Protein 4WY4 (pdb70)

Radius of gyration: 30.07 Å; Cα contacts (8 Å, |Δi|>4): 297; chains: 4; bounding box: 45×23×110 Å

Solvent-accessible surface area: 14934 Å² total; per-residue (Å²): 153,128,19,49,66,10,47,63,82,3,88,31,2,57,77,25,2,54,76,1,22,103,71,0,91,42,0,8,115,76,0,60,117,1,51,70,70,0,94,87,0,44,51,20,0,78,113,0,54,81,13,0,61,132,8,9,138,94,20,117,178,120,77,146,131,75,6,123,58,0,19,63,40,4,98,87,1,17,121,30,3,50,61,0,22,112,45,0,84,68,6,49,117,44,0,48,24,0,22,96,38,0,75,40,0,0,82,9,0,54,64,0,9,109,21,0,8,124,3,29,151,108,102,125,198,71,101,130,90,142,119,36,50,76,147,108,5,80,51,16,8,33,3,0,40,114,0,15,63,47,1,92,85,2,28,159,31,0,62,54,3,35,96,26,0,41,154,0,59,28,33,0,65,151,3,18,143,48,3,65,66,0,44,110,12,11,129,67,0,55,136,33,4,84,60,13,141,78,115,244,188,61,73,58,73,92,137,97,21,88,42,0,37,75,63,0,65,130,0,4,36,93,3,91,97,28,1,65,39,2,39,85,26,2,84,87,0,36,90,7,7,93,108,0,35,83,61,1,62,124,4,37,81,42,0,130,50,12,18,175,104,0,152,139,29

GO terms:
  GO:0001772 immunological synapse (C, IDA)
  GO:0006906 vesicle fusion (P, IDA)
  GO:0140522 fusogenic activity (F, IDA)
  GO:0031201 SNARE complex (C, IDA)
  GO:0046718 symbiont entry into host cell (P, IMP)
  GO:0031902 late endosome membrane (C, IDA)
  GO:0005484 SNAP receptor activity (F, IDA)
  GO:0005765 lysosomal membrane (C, IDA)
  GO:0031901 early endosome membrane (C, EXP)
  GO:0043316 cytotoxic T cell degranulation (P, IMP)
  GO:0097352 autophagosome maturation (P, IMP)
  GO:0005515 protein binding (F, IPI)
  GO:0031201 SNARE complex (C, IPI)
  GO:0005769 early endosome (C, TAS)
  GO:0016020 membrane (C, TAS)
  GO:0035577 azurophil granule membrane (C, TAS)
  GO:0035579 specific granule membrane (C, TAS)
  GO:0055038 recycling endosome membrane (C, TAS)
  GO:0070821 tertiary granule membrane (C, TAS)
  GO:0005886 plasma membrane (C, TAS)

CATH classification: 1.20.5.110

Foldseek 3Di:
DVVVVVVVVVVVVVVVVVVVVVVVVVVVVVVVVVVVVVVVVVVVVVVVVVVVVVVVVVVVVVVD/DDCVVVVVVVVVVVVVVVVVVVVVVVCVVVVVVVVVVVVVVVVVVVVVVVVVVVVVVD/DVVVVVVVVVVVVVVVVVVVVVVVVVVVVVVVVVVVVVVVVVVVVVVVVVVVVVVVVVVVVVVVVVVVVVVVVVVPPD/DVVVVVVVVVVVVVCVVVVVVVVVVVVVVVVVVVVVVVVVVVVVVVVVVVVVVVVVVVVVVVVVD

Organism: Homo sapiens (NCBI:txid9606)

Sequence (265 aa):
DRVRNLQSEVEGVKNIMTQNVERILARRGENLEHHLRRNKTEDLEATSEHFKKTTSSQKVARKFWWKNVESWETLEADLIELSQLVTDFSSLLVNNSSQQEEEKKIIDSSIADDHVNNSAAVNVEEEEGTKNLGKAAKYADRQQYLRQEEVLRRAEATAASTSRSLALMMYEESEKVGVASSSSEEELARQRGVLERRRTEKMVVDKMDQDLKISQKHINSIKSSVFHLRAYHQKIDSNLDELSMGLGRLKDIALGMQTEIEEEEQDDDDILLDRLTTTKVDKLDDVNIKKSSTERRKVRQL

B-factor: mean 28.89, std 12.41, range [11.88, 81.53]

Secondary structure (DSSP, 8-state):
-HHHHHHHHHHHHHHHHHHHHHHHHHHHHHHHHHHHHHHHHHHHHHHHHHHHHHHHHHHHHHT-/--THHHHHHHHHHHHHHHHHHHHHHHTHHHHHHHHHHHHHHHHHHHHHHHHHHHHHH-/-HHHHHHHHHHHHHHHHHHHHHHHHHHHHHHHHHHHHHHHHHHHHHHHHHHHHHHHHHHHHHHHHHHHHHHHHHH---/-HHHHHHHHHHHHHHHHHHHHHHHHHHHHHHHHHHHHHHHHHHHHHHHHHHHHHHHHHHHHHTT-

Structure (mmCIF, N/CA/C/O backbone):
data_4WY4
#
_entry.id   4WY4
#
_cell.length_a   82.850
_cell.length_b   35.030
_cell.length_c   104.200
_cell.angle_alpha   90.000
_cell.angle_beta   94.090
_cell.angle_gamma   90.000
#
_symmetry.space_group_name_H-M   'C 1 2 1'
#
loop_
_entity.id
_entity.type
_entity.pdbx_description
1 polymer 'Vesicle-associated membrane protein 8'
2 polymer Syntaxin-17
3 polymer 'Synaptosomal-associated protein 29'
4 polymer 'Synaptosomal-associated protein 29'
5 water water
#
loop_
_atom_site.group_PDB
_atom_site.id
_atom_site.type_symbol
_atom_site.label_atom_id
_atom_site.label_alt_id
_atom_site.label_comp_id
_atom_site.label_asym_id
_atom_site.label_entity_id
_atom_site.label_seq_id
_atom_site.pdbx_PDB_ins_code
_atom_site.Cartn_x
_atom_site.Cartn_y
_atom_site.Cartn_z
_atom_site.occupancy
_atom_site.B_iso_or_equiv
_atom_site.auth_seq_id
_atom_site.auth_comp_id
_atom_site.auth_asym_id
_atom_site.auth_atom_id
_atom_site.pdbx_PDB_model_num
ATOM 1 N N . ASP A 1 1 ? -11.734 -13.315 59.860 1.00 71.70 11 ASP A N 1
ATOM 2 C CA . ASP A 1 1 ? -11.000 -12.111 59.474 1.00 59.00 11 ASP A CA 1
ATOM 3 C C . ASP A 1 1 ? -11.881 -11.215 58.619 1.00 65.41 11 ASP A C 1
ATOM 4 O O . ASP A 1 1 ? -12.078 -11.484 57.433 1.00 77.78 11 ASP A O 1
ATOM 9 N N . ARG A 1 2 ? -12.405 -10.149 59.215 1.00 67.05 12 ARG A N 1
ATOM 10 C CA . ARG A 1 2 ? -13.429 -9.345 58.560 1.00 65.40 12 ARG A CA 1
ATOM 11 C C . ARG A 1 2 ? -12.839 -8.405 57.504 1.00 61.65 12 ARG A C 1
ATOM 12 O O . ARG A 1 2 ? -13.438 -8.194 56.444 1.00 60.14 12 ARG A O 1
ATOM 20 N N . VAL A 1 3 ? -11.658 -7.862 57.781 1.00 58.51 13 VAL A N 1
ATOM 21 C CA . VAL A 1 3 ? -10.999 -6.993 56.806 1.00 56.40 13 VAL A CA 1
ATOM 22 C C . VAL A 1 3 ? -10.670 -7.797 55.552 1.00 55.98 13 VAL A C 1
ATOM 23 O O . VAL A 1 3 ? -10.937 -7.348 54.440 1.00 54.44 13 VAL A O 1
ATOM 27 N N . ARG A 1 4 ? -10.127 -8.997 55.731 1.00 56.41 14 ARG A N 1
ATOM 28 C CA . ARG A 1 4 ? -9.754 -9.857 54.607 1.00 57.79 14 ARG A CA 1
ATOM 29 C C . ARG A 1 4 ? -10.977 -10.261 53.784 1.00 57.96 14 ARG A C 1
ATOM 30 O O . ARG A 1 4 ? -10.896 -10.370 52.562 1.00 56.87 14 ARG A O 1
ATOM 32 N N . ASN A 1 5 ? -12.110 -10.461 54.455 1.00 55.56 15 ASN A N 1
ATOM 33 C CA . ASN A 1 5 ? -13.350 -10.844 53.791 1.00 54.79 15 ASN A CA 1
ATOM 34 C C . ASN A 1 5 ? -13.940 -9.716 52.921 1.00 50.36 15 ASN A C 1
ATOM 35 O O . ASN A 1 5 ? -14.315 -9.945 51.757 1.00 48.45 15 ASN A O 1
ATOM 40 N N . LEU A 1 6 ? -14.041 -8.503 53.468 1.00 47.14 16 LEU A N 1
ATOM 41 C CA . LEU A 1 6 ? -14.473 -7.364 52.656 1.00 45.15 16 LEU A CA 1
ATOM 42 C C . LEU A 1 6 ? -13.475 -7.121 51.536 1.00 40.95 16 LEU A C 1
ATOM 43 O O . LEU A 1 6 ? -13.871 -6.755 50.421 1.00 37.16 16 LEU A O 1
ATOM 48 N N . GLN A 1 7 ? -12.188 -7.336 51.802 1.00 40.79 17 GLN A N 1
ATOM 49 C CA . GLN A 1 7 ? -11.180 -7.131 50.759 1.00 40.26 17 GLN A CA 1
ATOM 50 C C . GLN A 1 7 ? -11.426 -8.117 49.633 1.00 39.54 17 GLN A C 1
ATOM 51 O O . GLN A 1 7 ? -11.250 -7.772 48.464 1.00 38.12 17 GLN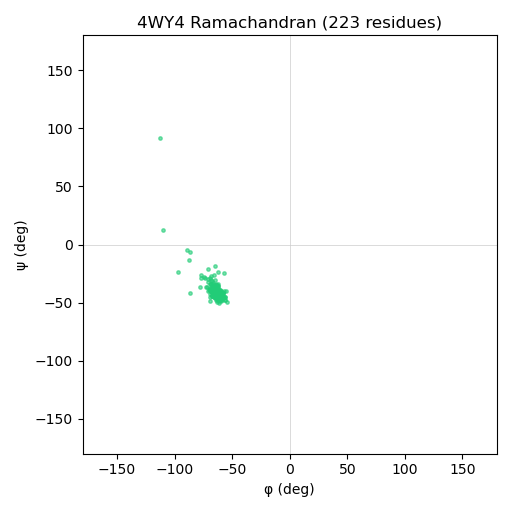 A O 1
ATOM 57 N N . SER A 1 8 ? -11.880 -9.323 49.968 1.00 40.56 18 SER A N 1
ATOM 58 C CA . SER A 1 8 ? -12.149 -10.327 48.940 1.00 40.96 18 SER A CA 1
ATOM 59 C C . SER A 1 8 ? -13.350 -9.906 48.117 1.00 38.91 18 SER A C 1
ATOM 60 O O . SER A 1 8 ? -13.409 -10.163 46.904 1.00 37.65 18 SER A O 1
ATOM 63 N N . GLU A 1 9 ? -14.314 -9.246 48.747 1.00 38.46 19 GLU A N 1
ATOM 64 C CA . GLU A 1 9 ? -15.468 -8.767 47.988 1.00 39.34 19 GLU A CA 1
ATOM 65 C C . GLU A 1 9 ? -15.034 -7.656 47.029 1.00 34.75 19 GLU A C 1
ATOM 66 O O . GLU A 1 9 ? -15.430 -7.642 45.855 1.00 35.13 19 GLU A O 1
ATOM 72 N N . VAL A 1 10 ? -14.203 -6.723 47.497 1.00 32.41 20 VAL A N 1
ATOM 73 C CA . VAL A 1 10 ? -13.721 -5.659 46.618 1.00 29.31 20 VAL A CA 1
ATOM 74 C C . VAL A 1 10 ? -12.956 -6.283 45.461 1.00 27.86 20 VAL A C 1
ATOM 75 O O . VAL A 1 10 ? -13.109 -5.860 44.313 1.00 27.09 20 VAL A O 1
ATOM 79 N N . GLU A 1 11 ? -12.165 -7.314 45.740 1.00 28.42 21 GLU A N 1
ATOM 80 C CA . GLU A 1 11 ? -11.317 -7.904 44.710 1.00 30.17 21 GLU A CA 1
ATOM 81 C C . GLU A 1 11 ? -12.203 -8.568 43.624 1.00 29.60 21 GLU A C 1
ATOM 82 O O . GLU A 1 11 ? -11.906 -8.508 42.422 1.00 28.96 21 GLU A O 1
ATOM 88 N N . GLY A 1 12 ? -13.328 -9.142 44.039 1.00 29.44 22 GLY A N 1
ATOM 89 C CA . GLY A 1 12 ? -14.248 -9.754 43.095 1.00 27.78 22 GLY A CA 1
ATOM 90 C C . GLY A 1 12 ? -14.873 -8.728 42.154 1.00 27.35 22 GLY A C 1
ATOM 91 O O . GLY A 1 12 ? -15.017 -8.986 40.949 1.00 29.29 22 GLY A O 1
ATOM 92 N N . VAL A 1 13 ? -15.269 -7.573 42.682 1.00 25.95 23 VAL A N 1
ATOM 93 C CA . VAL A 1 13 ? -15.814 -6.508 41.832 1.00 24.00 23 VAL A CA 1
ATOM 94 C C . VAL A 1 13 ? -14.716 -5.947 40.952 1.00 22.92 23 VAL A C 1
ATOM 95 O O . VAL A 1 13 ? -14.957 -5.689 39.772 1.00 24.66 23 VAL A O 1
ATOM 99 N N . LYS A 1 14 ? -13.509 -5.777 41.486 1.00 24.28 24 LYS A N 1
ATOM 100 C CA . LYS A 1 14 ? -12.388 -5.309 40.684 1.00 24.86 24 LYS A CA 1
ATOM 101 C C . LYS A 1 14 ? -12.107 -6.226 39.519 1.00 23.40 24 LYS A C 1
ATOM 102 O O . LYS A 1 14 ? -11.904 -5.750 38.392 1.00 23.34 24 LYS A O 1
ATOM 108 N N . ASN A 1 15 ? -12.127 -7.536 39.756 1.00 25.06 25 ASN A N 1
ATOM 109 C CA . ASN A 1 15 ? -11.909 -8.491 38.662 1.00 26.42 25 ASN A CA 1
ATOM 110 C C . ASN A 1 15 ? -12.958 -8.383 37.551 1.00 25.56 25 ASN A C 1
ATOM 111 O O . ASN A 1 15 ? -12.609 -8.418 36.357 1.00 25.98 25 ASN A O 1
ATOM 116 N N . ILE A 1 16 ? -14.235 -8.245 37.930 1.00 23.85 26 ILE A N 1
ATOM 117 C CA . ILE A 1 16 ? -15.287 -8.079 36.919 1.00 22.66 26 ILE A CA 1
ATOM 118 C C . ILE A 1 16 ? -15.075 -6.756 36.174 1.00 22.00 26 ILE A C 1
ATOM 119 O O . ILE A 1 16 ? -15.201 -6.705 34.939 1.00 22.14 26 ILE A O 1
ATOM 124 N N . MET A 1 17 ? -14.739 -5.685 36.886 1.00 21.57 27 MET A N 1
ATOM 125 C CA . MET A 1 17 ? -14.541 -4.396 36.220 1.00 20.87 27 MET A CA 1
ATOM 126 C C . MET A 1 17 ? -13.317 -4.373 35.317 1.00 21.21 27 MET A C 1
ATOM 127 O O . MET A 1 17 ? -13.343 -3.729 34.268 1.00 21.38 27 MET A O 1
ATOM 132 N N . THR A 1 18 ? -12.262 -5.086 35.677 1.00 21.78 28 THR A N 1
ATOM 133 C CA . THR A 1 18 ? -11.093 -5.188 34.822 1.00 22.97 28 THR A CA 1
ATOM 134 C C . THR A 1 18 ? -11.489 -5.860 33.494 1.00 22.45 28 THR A C 1
ATOM 135 O O . THR A 1 18 ? -11.092 -5.399 32.418 1.00 22.37 28 THR A O 1
ATOM 139 N N . GLN A 1 19 ? -12.285 -6.931 33.578 1.00 22.09 29 GLN A N 1
ATOM 140 C CA . GLN A 1 19 ? -12.752 -7.598 32.372 1.00 23.42 29 GLN A CA 1
ATOM 141 C C . GLN A 1 19 ? -13.655 -6.650 31.582 1.00 21.79 29 GLN A C 1
ATOM 142 O O . GLN A 1 19 ? -13.576 -6.605 30.336 1.00 21.73 29 GLN A O 1
ATOM 148 N N . ASN A 1 20 ? -14.505 -5.899 32.281 1.00 19.95 30 ASN A N 1
ATOM 149 C CA . ASN A 1 20 ? -15.403 -4.952 31.608 1.00 20.30 30 ASN A CA 1
ATOM 150 C C . ASN A 1 20 ? -14.606 -3.900 30.847 1.00 19.53 30 ASN A C 1
ATOM 151 O O . ASN A 1 20 ? -14.973 -3.536 29.735 1.00 19.56 30 ASN A O 1
ATOM 156 N N . VAL A 1 21 ? -13.510 -3.398 31.399 1.00 19.62 31 VAL A N 1
ATOM 157 C CA . VAL A 1 21 ? -12.676 -2.439 30.681 1.00 18.80 31 VAL A CA 1
ATOM 158 C C . VAL A 1 21 ? -12.027 -3.100 29.451 1.00 19.40 31 VAL A C 1
ATOM 159 O O . VAL A 1 21 ? -12.029 -2.522 28.361 1.00 19.86 31 VAL A O 1
ATOM 163 N N . GLU A 1 22 ? -11.488 -4.313 29.604 1.00 20.02 32 GLU A N 1
ATOM 164 C CA . GLU A 1 22 ? -10.921 -5.029 28.473 1.00 20.99 32 GLU A CA 1
ATOM 165 C C . GLU A 1 22 ? -11.958 -5.178 27.365 1.00 21.47 32 GLU A C 1
ATOM 166 O O . GLU A 1 22 ? -11.682 -4.912 26.176 1.00 22.14 32 GLU A O 1
ATOM 172 N N . ARG A 1 23 ? -13.160 -5.601 27.741 1.00 21.91 33 ARG A N 1
ATOM 173 C CA . ARG A 1 23 ? -14.198 -5.830 26.732 1.00 22.06 33 ARG A CA 1
ATOM 174 C C . ARG A 1 23 ? -14.734 -4.535 26.121 1.00 20.06 33 ARG A C 1
ATOM 175 O O . ARG A 1 23 ? -15.047 -4.501 24.910 1.00 20.17 33 ARG A O 1
ATOM 183 N N . ILE A 1 24 ? -14.781 -3.438 26.871 1.00 17.87 34 ILE A N 1
ATOM 184 C CA . ILE A 1 24 ? -15.234 -2.167 26.285 1.00 18.49 34 ILE A CA 1
ATOM 185 C C . ILE A 1 24 ? -14.159 -1.590 25.371 1.00 18.47 34 ILE A C 1
ATOM 186 O O . ILE A 1 24 ? -14.484 -0.938 24.358 1.00 17.87 34 ILE A O 1
ATOM 191 N N . LEU A 1 25 ? -12.883 -1.872 25.623 1.00 19.16 35 LEU A N 1
ATOM 192 C CA . LEU A 1 25 ? -11.817 -1.451 24.704 1.00 19.65 35 LEU A CA 1
ATOM 193 C C . LEU A 1 25 ? -11.967 -2.172 23.361 1.00 18.49 35 LEU A C 1
ATOM 194 O O . LEU A 1 25 ? -11.870 -1.561 22.288 1.00 18.98 35 LEU A O 1
ATOM 199 N N . ALA A 1 26 ? -12.234 -3.464 23.418 1.00 18.91 36 ALA A N 1
ATOM 200 C CA . ALA A 1 26 ? -12.498 -4.235 22.205 1.00 18.75 36 ALA A CA 1
ATOM 201 C C . ALA A 1 26 ? -13.738 -3.691 21.492 1.00 18.67 36 ALA A C 1
ATOM 202 O O . ALA A 1 26 ? -13.736 -3.546 20.251 1.00 18.74 36 ALA A O 1
ATOM 204 N N . ARG A 1 27 ? -14.790 -3.374 22.244 1.00 18.74 37 ARG A N 1
ATOM 205 C CA A ARG A 1 27 ? -15.991 -2.809 21.639 0.47 18.16 37 ARG A CA 1
ATOM 206 C CA B ARG A 1 27 ? -16.005 -2.811 21.630 0.53 18.36 37 ARG A CA 1
ATOM 207 C C . ARG A 1 27 ? -15.667 -1.537 20.877 1.00 17.71 37 ARG A C 1
ATOM 208 O O . ARG A 1 27 ? -16.159 -1.318 19.768 1.00 17.28 37 ARG A O 1
ATOM 223 N N . GLY A 1 28 ? -14.838 -0.666 21.443 1.00 17.06 38 GLY A N 1
ATOM 224 C CA . GLY A 1 28 ? -14.481 0.564 20.773 1.00 17.30 38 GLY A CA 1
ATOM 225 C C . GLY A 1 28 ? -13.806 0.284 19.447 1.00 16.50 38 GLY A C 1
ATOM 226 O O . GLY A 1 28 ? -14.054 0.985 18.459 1.00 17.67 38 GLY A O 1
ATOM 227 N N . GLU A 1 29 ? -12.923 -0.708 19.392 1.00 18.03 39 GLU A N 1
ATOM 228 C CA . GLU A 1 29 ? -12.268 -1.090 18.134 1.00 20.20 39 GLU A CA 1
ATOM 229 C C . GLU A 1 29 ? -13.282 -1.640 17.129 1.00 17.88 39 GLU A C 1
ATOM 230 O O . GLU A 1 29 ? -13.238 -1.350 15.926 1.00 18.89 39 GLU A O 1
ATOM 236 N N . ASN A 1 30 ? -14.182 -2.493 17.603 1.00 17.79 40 ASN A N 1
ATOM 237 C CA . ASN A 1 30 ? -15.217 -3.036 16.715 1.00 18.10 40 ASN A CA 1
ATOM 238 C C . ASN A 1 30 ? -16.139 -1.941 16.196 1.00 16.16 40 ASN A C 1
ATOM 239 O O . ASN A 1 30 ? -16.564 -1.968 15.027 1.00 18.15 40 ASN A O 1
ATOM 244 N N . LEU A 1 31 ? -16.393 -0.929 17.000 1.00 15.88 41 LEU A N 1
ATOM 245 C CA . LEU A 1 31 ? -17.182 0.221 16.571 1.00 16.11 41 LEU A CA 1
ATOM 246 C C . LEU A 1 31 ? -16.426 1.037 15.541 1.00 15.93 41 LEU A C 1
ATOM 247 O O . LEU A 1 31 ? -17.036 1.542 14.577 1.00 16.35 41 LEU A O 1
ATOM 252 N N . GLU A 1 32 ? -15.121 1.210 15.689 1.00 16.42 42 GLU A N 1
ATOM 253 C CA . GLU A 1 32 ? -14.376 1.984 14.711 1.00 17.85 42 GLU A CA 1
ATOM 254 C C . GLU A 1 32 ? -14.419 1.291 13.364 1.00 15.69 42 GLU A C 1
ATOM 255 O O . GLU A 1 32 ? -14.595 1.936 12.306 1.00 17.46 42 GLU A O 1
ATOM 261 N N . HIS A 1 33 ? -14.275 -0.027 13.372 1.00 15.90 43 HIS A N 1
ATOM 262 C CA A HIS A 1 33 ? -14.261 -0.699 12.099 0.46 17.17 43 HIS A CA 1
ATOM 263 C CA B HIS A 1 33 ? -14.344 -0.849 12.163 0.54 16.84 43 HIS A CA 1
ATOM 264 C C . HIS A 1 33 ? -15.690 -0.677 11.488 1.00 16.41 43 HIS A C 1
ATOM 265 O O . HIS A 1 33 ? -15.806 -0.495 10.259 1.00 16.56 43 HIS A O 1
ATOM 278 N N . LEU A 1 34 ? -16.741 -0.800 12.276 1.00 16.02 44 LEU A N 1
ATOM 279 C CA . LEU A 1 34 ? -18.100 -0.666 11.748 1.00 15.48 44 LEU A CA 1
ATOM 280 C C . LEU A 1 34 ? -18.361 0.733 11.230 1.00 14.25 44 LEU A C 1
ATOM 281 O O . LEU A 1 34 ? -19.015 0.902 10.190 1.00 15.94 44 LEU A O 1
ATOM 286 N N . ARG A 1 35 ? -17.852 1.756 11.884 1.00 14.33 45 ARG A N 1
ATOM 287 C CA A ARG A 1 35 ? -17.995 3.130 11.431 0.36 15.53 45 ARG A CA 1
ATOM 288 C CA B ARG A 1 35 ? -18.026 3.129 11.420 0.64 15.30 45 ARG A CA 1
ATOM 289 C C . ARG A 1 35 ? -17.426 3.276 10.031 1.00 15.48 45 ARG A C 1
ATOM 290 O O . ARG A 1 35 ? -18.060 3.852 9.142 1.00 15.72 45 ARG A O 1
ATOM 305 N N . ASN A 1 36 ? -16.221 2.759 9.814 1.00 14.87 46 ASN A N 1
ATOM 306 C CA . ASN A 1 36 ? -15.625 2.853 8.495 1.00 16.25 46 ASN A CA 1
ATOM 307 C C . ASN A 1 36 ? -16.458 2.101 7.468 1.00 14.35 46 ASN A C 1
ATOM 308 O O . ASN A 1 36 ? -16.654 2.583 6.331 1.00 14.95 46 ASN A O 1
ATOM 313 N N . LYS A 1 37 ? -16.949 0.923 7.821 1.00 14.09 47 LYS A N 1
ATOM 314 C CA . LYS A 1 37 ? -17.802 0.166 6.894 1.00 13.75 47 LYS A CA 1
ATOM 315 C C . LYS A 1 37 ? -19.093 0.913 6.560 1.00 12.72 47 LYS A C 1
ATOM 316 O O . LYS A 1 37 ? -19.546 0.865 5.384 1.00 13.97 47 LYS A O 1
ATOM 322 N N . THR A 1 38 ? -19.685 1.612 7.512 1.00 13.32 48 THR A N 1
ATOM 323 C CA . THR A 1 38 ? -20.920 2.322 7.255 1.00 13.22 48 THR A CA 1
ATOM 324 C C . THR A 1 38 ? -20.647 3.611 6.484 1.00 13.04 48 THR A C 1
ATOM 325 O O . THR A 1 38 ? -21.551 4.077 5.749 1.00 13.54 48 THR A O 1
ATOM 329 N N . GLU A 1 39 ? -19.465 4.205 6.589 1.00 12.63 49 GLU A N 1
ATOM 330 C CA . GLU A 1 39 ? -19.100 5.334 5.735 1.00 12.59 49 GLU A CA 1
ATOM 331 C C . GLU A 1 39 ? -19.084 4.849 4.285 1.00 12.94 49 GLU A C 1
ATOM 332 O O . GLU A 1 39 ? -19.639 5.504 3.367 1.00 14.11 49 GLU A O 1
ATOM 338 N N . ASP A 1 40 ? -18.405 3.735 4.047 1.00 13.02 50 ASP A N 1
ATOM 339 C CA . ASP A 1 40 ? -18.351 3.158 2.704 1.00 13.36 50 ASP A CA 1
ATOM 340 C C . ASP A 1 40 ? -19.771 2.808 2.234 1.00 13.36 50 ASP A C 1
ATOM 341 O O . ASP A 1 40 ? -20.091 3.019 1.044 1.00 13.90 50 ASP A O 1
ATOM 346 N N . LEU A 1 41 ? -20.595 2.257 3.096 1.00 13.31 51 LEU A N 1
ATOM 347 C CA . LEU A 1 41 ? -21.985 1.925 2.763 1.00 12.55 51 LEU A CA 1
ATOM 348 C C . LEU A 1 41 ? -22.737 3.152 2.332 1.00 12.63 51 LEU A C 1
ATOM 349 O O . LEU A 1 41 ? -23.482 3.129 1.327 1.00 13.37 51 LEU A O 1
ATOM 354 N N . GLU A 1 42 ? -22.566 4.275 3.005 1.00 12.79 52 GLU A N 1
ATOM 355 C CA . GLU A 1 42 ? -23.259 5.485 2.645 1.00 12.52 52 GLU A CA 1
ATOM 356 C C . GLU A 1 42 ? -22.805 5.902 1.241 1.00 12.35 52 GLU A C 1
ATOM 357 O O . GLU A 1 42 ? -23.653 6.318 0.400 1.00 13.47 52 GLU A O 1
ATOM 363 N N . ALA A 1 43 ? -21.514 5.875 0.938 1.00 12.28 53 ALA A N 1
ATOM 364 C CA . ALA A 1 43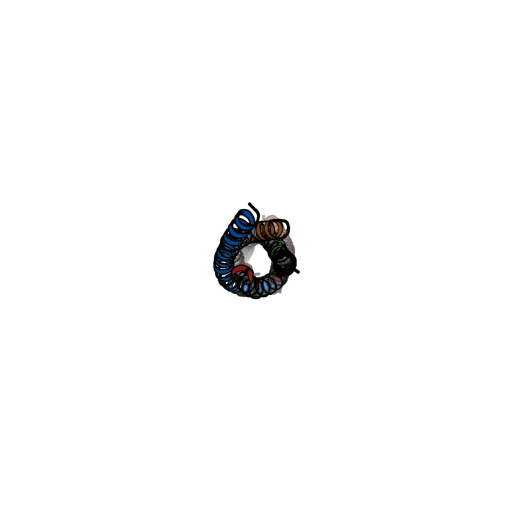 ? -21.076 6.238 -0.417 1.00 12.93 53 ALA A CA 1
ATOM 365 C C . ALA A 1 43 ? -21.720 5.300 -1.451 1.00 11.88 53 ALA A C 1
ATOM 366 O O . ALA A 1 43 ? -22.185 5.763 -2.518 1.00 13.96 53 ALA A O 1
ATOM 368 N N . THR A 1 44 ? -21.713 4.006 -1.194 1.00 12.28 54 THR A N 1
ATOM 369 C CA . THR A 1 44 ? -22.317 3.037 -2.133 1.00 12.90 54 THR A CA 1
ATOM 370 C C . THR A 1 44 ? -23.787 3.378 -2.369 1.00 13.87 54 THR A C 1
ATOM 371 O O . THR A 1 44 ? -24.296 3.306 -3.505 1.00 13.78 54 THR A O 1
ATOM 375 N N . SER A 1 45 ? -24.503 3.776 -1.345 1.00 13.03 55 SER A N 1
ATOM 376 C CA . SER A 1 45 ? -25.917 4.092 -1.456 1.00 12.83 55 SER A CA 1
ATOM 377 C C . SER A 1 45 ? -26.123 5.327 -2.297 1.00 13.13 55 SER A C 1
ATOM 378 O O . SER A 1 45 ? -27.167 5.416 -2.967 1.00 13.50 55 SER A O 1
ATOM 381 N N . GLU A 1 46 ? -25.186 6.273 -2.282 1.00 12.94 56 GLU A N 1
ATOM 382 C CA . GLU A 1 46 ? -25.258 7.450 -3.156 1.00 13.67 56 GLU A CA 1
ATOM 383 C C . GLU A 1 46 ? -25.133 7.009 -4.603 1.00 13.68 56 GLU A C 1
ATOM 384 O O . GLU A 1 46 ? -25.876 7.519 -5.468 1.00 14.35 56 GLU A O 1
ATOM 390 N N . HIS A 1 47 ? -24.218 6.094 -4.904 1.00 13.23 57 HIS A N 1
ATOM 391 C CA . HIS A 1 47 ? -24.088 5.623 -6.299 1.00 13.16 57 HIS A CA 1
ATOM 392 C C . HIS A 1 47 ? -25.404 4.985 -6.745 1.00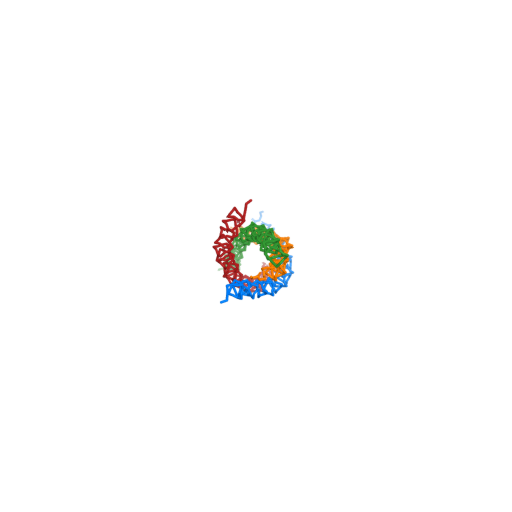 12.86 57 HIS A C 1
ATOM 393 O O . HIS A 1 47 ? -25.842 5.186 -7.892 1.00 14.49 57 HIS A O 1
ATOM 400 N N . PHE A 1 48 ? -25.969 4.137 -5.919 1.00 12.94 58 PHE A N 1
ATOM 401 C CA . PHE A 1 48 ? -27.234 3.468 -6.238 1.00 12.63 58 PHE A CA 1
ATOM 402 C C . PHE A 1 48 ? -28.351 4.483 -6.503 1.00 12.41 58 PHE A C 1
ATOM 403 O O . PHE A 1 48 ? -29.066 4.381 -7.525 1.00 14.13 58 PHE A O 1
ATOM 411 N N . LYS A 1 49 ? -28.480 5.496 -5.678 1.00 12.46 59 LYS A N 1
ATOM 412 C CA A LYS A 1 49 ? -29.495 6.530 -5.848 0.45 13.26 59 LYS A CA 1
ATOM 413 C CA B LYS A 1 49 ? -29.504 6.515 -5.856 0.55 13.14 59 LYS A CA 1
ATOM 414 C C . LYS A 1 49 ? -29.250 7.268 -7.151 1.00 14.38 59 LYS A C 1
ATOM 415 O O . LYS A 1 49 ? -30.182 7.473 -7.952 1.00 15.13 59 LYS A O 1
ATOM 426 N N . THR A 1 50 ? -28.018 7.705 -7.391 1.00 12.83 60 THR A N 1
ATOM 427 C CA . THR A 1 50 ? -27.713 8.449 -8.624 1.00 13.51 60 THR A CA 1
ATOM 428 C C . THR A 1 50 ? -28.032 7.644 -9.869 1.00 13.29 60 THR A C 1
ATOM 429 O O . THR A 1 50 ? -28.656 8.160 -10.826 1.00 15.11 60 THR A O 1
ATOM 433 N N . THR A 1 51 ? -27.635 6.381 -9.889 1.00 13.00 61 THR A N 1
ATOM 434 C CA . THR A 1 51 ? -27.855 5.546 -11.071 1.00 13.54 61 THR A CA 1
ATOM 435 C C . THR A 1 51 ? -29.358 5.315 -11.269 1.00 14.62 61 THR A C 1
ATOM 436 O O . THR A 1 51 ? -29.864 5.320 -12.415 1.00 15.89 61 THR A O 1
ATOM 440 N N . SER A 1 52 ? -30.098 5.148 -10.200 1.00 14.23 62 SER A N 1
ATOM 441 C CA A SER A 1 52 ? -31.532 4.910 -10.305 0.58 14.62 62 SER A CA 1
ATOM 442 C CA B SER A 1 52 ? -31.551 4.952 -10.235 0.42 15.21 62 SER A CA 1
ATOM 443 C C . SER A 1 52 ? -32.235 6.177 -10.811 1.00 15.27 62 SER A C 1
ATOM 444 O O . SER A 1 52 ? -33.202 6.066 -11.567 1.00 16.97 62 SER A O 1
ATOM 449 N N . GLN A 1 53 ? -31.762 7.354 -10.413 1.00 15.30 63 GLN A N 1
ATOM 450 C CA . GLN A 1 53 ? -32.324 8.616 -10.913 1.00 16.05 63 GLN A CA 1
ATOM 451 C C . GLN A 1 53 ? -32.073 8.721 -12.415 1.00 16.97 63 GLN A C 1
ATOM 452 O O . GLN A 1 53 ? -32.950 9.173 -13.164 1.00 18.51 63 GLN A O 1
ATOM 458 N N . LYS A 1 54 ? -30.883 8.360 -12.855 1.00 16.44 64 LYS A N 1
ATOM 459 C CA . LYS A 1 54 ? -30.553 8.440 -14.276 1.00 17.92 64 LYS A CA 1
ATOM 460 C C . LYS A 1 54 ? -31.441 7.487 -15.073 1.00 18.55 64 LYS A C 1
ATOM 461 O O . LYS A 1 54 ? -31.926 7.848 -16.155 1.00 20.15 64 LYS A O 1
ATOM 467 N N . VAL A 1 55 ? -31.697 6.292 -14.569 1.00 18.77 65 VAL A N 1
ATOM 468 C CA . VAL A 1 55 ? -32.576 5.344 -15.263 1.00 19.69 65 VAL A CA 1
ATOM 469 C C . VAL A 1 55 ? -34.011 5.840 -15.284 1.00 20.26 65 VAL A C 1
ATOM 470 O O . VAL A 1 55 ? -34.686 5.706 -16.324 1.00 21.51 65 VAL A O 1
ATOM 474 N N . ALA A 1 56 ? -34.478 6.475 -14.214 1.00 19.85 66 ALA A N 1
ATOM 475 C CA . ALA A 1 56 ? -35.839 6.974 -14.181 1.00 21.46 66 ALA A CA 1
ATOM 476 C C . ALA A 1 56 ? -35.963 8.081 -15.230 1.00 21.16 66 ALA A C 1
ATOM 477 O O . ALA A 1 56 ? -37.008 8.163 -15.902 1.00 22.97 66 ALA A O 1
ATOM 479 N N . ARG A 1 57 ? -34.936 8.916 -15.416 1.00 20.95 67 ARG A N 1
ATOM 480 C CA . ARG A 1 57 ? -34.965 9.977 -16.430 1.00 23.73 67 ARG A CA 1
ATOM 481 C C . ARG A 1 57 ? -35.066 9.360 -17.787 1.00 23.98 67 ARG A C 1
ATOM 482 O O . ARG A 1 57 ? -35.862 9.812 -18.627 1.00 25.88 67 ARG A O 1
ATOM 490 N N . LYS A 1 58 ? -34.257 8.338 -18.014 1.00 22.35 68 LYS A N 1
ATOM 491 C CA . LYS A 1 58 ? -34.168 7.662 -19.311 1.00 23.74 68 LYS A CA 1
ATOM 492 C C . LYS A 1 58 ? -35.529 7.104 -19.706 1.00 25.39 68 LYS A C 1
ATOM 493 O O . LYS A 1 58 ? -35.991 7.276 -20.866 1.00 26.72 68 LYS A O 1
ATOM 499 N N . PHE A 1 59 ? -36.190 6.421 -18.776 1.00 24.89 69 PHE A N 1
ATOM 500 C CA . PHE A 1 59 ? -37.482 5.803 -19.079 1.00 25.01 69 PHE A CA 1
ATOM 501 C C . PHE A 1 59 ? -38.592 6.811 -19.169 1.00 27.49 69 PHE A C 1
ATOM 502 O O . PHE A 1 59 ? -39.524 6.611 -19.952 1.00 31.23 69 PHE A O 1
ATOM 510 N N . TRP A 1 60 ? -38.475 7.920 -18.456 1.00 28.11 70 TRP A N 1
ATOM 511 C CA . TRP A 1 60 ? -39.429 9.003 -18.633 1.00 30.75 70 TRP A CA 1
ATOM 512 C C . TRP A 1 60 ? -39.371 9.540 -20.067 1.00 31.06 70 TRP A C 1
ATOM 513 O O . TRP A 1 60 ? -40.424 9.641 -20.744 1.00 32.88 70 TRP A O 1
ATOM 524 N N . TRP A 1 61 ? -38.179 9.825 -20.577 1.00 32.19 71 TRP A N 1
ATOM 525 C CA . TRP A 1 61 ? -38.049 10.354 -21.948 1.00 35.76 71 TRP A CA 1
ATOM 526 C C . TRP A 1 61 ? -38.385 9.328 -23.029 1.00 39.59 71 TRP A C 1
ATOM 527 O O . TRP A 1 61 ? -38.841 9.708 -24.118 1.00 41.10 71 TRP A O 1
ATOM 538 N N . LYS A 1 62 ? -38.185 8.042 -22.754 1.00 39.99 72 LYS A N 1
ATOM 539 C CA . LYS A 1 62 ? -38.528 6.983 -23.710 1.00 42.26 72 LYS A CA 1
ATOM 540 C C . LYS A 1 62 ? -40.033 6.906 -23.930 1.00 43.59 72 LYS A C 1
ATOM 541 O O . LYS A 1 62 ? -40.509 6.483 -25.001 1.00 44.24 72 LYS A O 1
ATOM 547 N N . ASN A 1 63 ? -40.784 7.339 -22.928 1.00 44.82 73 ASN A N 1
ATOM 548 C CA . ASN A 1 63 ? -42.229 7.178 -22.941 1.00 49.34 73 ASN A CA 1
ATOM 549 C C . ASN A 1 63 ? -42.948 8.507 -23.120 1.00 56.09 73 ASN A C 1
ATOM 550 O O . ASN A 1 63 ? -44.173 8.588 -22.971 1.00 57.47 73 ASN A O 1
ATOM 555 N N . VAL A 1 64 ? -42.167 9.523 -23.485 1.00 60.38 74 VAL A N 1
ATOM 556 C CA . VAL A 1 64 ? -42.633 10.888 -23.738 1.00 63.81 74 VAL A CA 1
ATOM 557 C C . VAL A 1 64 ? -43.115 11.558 -22.459 1.00 64.07 74 VAL A C 1
ATOM 558 O O . VAL A 1 64 ? -42.367 12.313 -21.833 1.00 63.89 74 VAL A O 1
ATOM 562 N N . GLU B 2 1 ? -8.199 -4.098 64.423 1.00 71.14 170 GLU B N 1
ATOM 563 C CA . GLU B 2 1 ? -8.315 -4.253 62.974 1.00 57.81 170 GLU B CA 1
ATOM 564 C C . GLU B 2 1 ? -7.615 -3.125 62.220 1.00 58.45 170 GLU B C 1
ATOM 565 O O . GLU B 2 1 ? -7.551 -1.987 62.693 1.00 75.84 170 GLU B O 1
ATOM 571 N N . SER B 2 2 ? -7.097 -3.456 61.039 1.00 57.29 171 SER B N 1
ATOM 572 C CA . SER B 2 2 ? -6.444 -2.478 60.177 1.00 55.73 171 SER B CA 1
ATOM 573 C C . SER B 2 2 ? -7.277 -2.262 58.923 1.00 54.67 171 SER B C 1
ATOM 574 O O . SER B 2 2 ? -7.110 -2.974 57.937 1.00 55.93 171 SER B O 1
ATOM 576 N N . TRP B 2 3 ? -8.173 -1.283 58.966 1.00 52.28 172 TRP B N 1
ATOM 577 C CA . TRP B 2 3 ? -9.119 -1.072 57.869 1.00 50.75 172 TRP B CA 1
ATOM 578 C C . TRP B 2 3 ? -8.592 -0.162 56.755 1.00 48.62 172 TRP B C 1
ATOM 579 O O . TRP B 2 3 ? -9.181 -0.105 55.672 1.00 46.53 172 TRP B O 1
ATOM 590 N N . GLU B 2 4 ? -7.490 0.540 57.008 1.00 47.98 173 GLU B N 1
ATOM 591 C CA . GLU B 2 4 ? -6.919 1.469 56.023 1.00 49.67 173 GLU B CA 1
ATOM 592 C C . GLU B 2 4 ? -6.484 0.755 54.752 1.00 46.53 173 GLU B C 1
ATOM 593 O O . GLU B 2 4 ? -6.403 1.371 53.683 1.00 46.05 173 GLU B O 1
ATOM 599 N N . THR B 2 5 ? -6.208 -0.541 54.856 1.00 44.53 174 THR B N 1
ATOM 600 C CA . THR B 2 5 ? -5.843 -1.311 53.675 1.00 42.92 174 THR B CA 1
ATOM 601 C C . THR B 2 5 ? -7.021 -1.377 52.701 1.00 41.13 174 THR B C 1
ATOM 602 O O . THR B 2 5 ? -6.838 -1.423 51.475 1.00 41.76 174 THR B O 1
ATOM 606 N N . LEU B 2 6 ? -8.236 -1.351 53.234 1.00 37.44 175 LEU B N 1
ATOM 607 C CA . LEU B 2 6 ? -9.422 -1.380 52.371 1.00 35.36 175 LEU B CA 1
ATOM 608 C C . LEU B 2 6 ? -9.540 -0.112 51.512 1.00 33.57 175 LEU B C 1
ATOM 609 O O . LEU B 2 6 ? -9.989 -0.174 50.353 1.00 33.29 175 LEU B O 1
ATOM 614 N N . GLU B 2 7 ? -9.142 1.038 52.044 1.00 33.74 176 GLU B N 1
ATOM 615 C CA . GLU B 2 7 ? -9.171 2.300 51.287 1.00 34.26 176 GLU B CA 1
ATOM 616 C C . GLU B 2 7 ? -8.421 2.230 49.962 1.00 32.55 176 GLU B C 1
ATOM 617 O O . GLU B 2 7 ? -8.933 2.659 48.930 1.00 32.01 176 GLU B O 1
ATOM 623 N N . ALA B 2 8 ? -7.189 1.731 49.998 1.00 31.97 177 ALA B N 1
ATOM 624 C CA . ALA B 2 8 ? -6.389 1.605 48.785 1.00 31.60 177 ALA B CA 1
ATOM 625 C C . ALA B 2 8 ? -7.090 0.748 47.729 1.00 30.16 177 ALA B C 1
ATOM 626 O O . ALA B 2 8 ? -7.071 1.080 46.538 1.00 30.07 177 ALA B O 1
ATOM 628 N N . ASP B 2 9 ? -7.711 -0.350 48.161 1.00 30.11 178 ASP B N 1
ATOM 629 C CA . ASP B 2 9 ? -8.418 -1.245 47.251 1.00 29.57 178 ASP B CA 1
ATOM 630 C C . ASP B 2 9 ? -9.605 -0.532 46.603 1.00 27.47 178 ASP B C 1
ATOM 631 O O . ASP B 2 9 ? -9.915 -0.727 45.413 1.00 26.73 178 ASP B O 1
ATOM 636 N N . LEU B 2 10 ? -10.277 0.306 47.371 1.00 26.43 179 LEU B N 1
ATOM 637 C CA . LEU B 2 10 ? -11.460 1.000 46.879 1.00 27.45 179 LEU B CA 1
ATOM 638 C C . LEU B 2 10 ? -11.082 2.153 45.981 1.00 27.24 179 LEU B C 1
ATOM 639 O O . LEU B 2 10 ? -11.828 2.473 45.050 1.00 28.22 179 LEU B O 1
ATOM 644 N N . ILE B 2 11 ? -9.909 2.742 46.208 1.00 27.74 180 ILE B N 1
ATOM 645 C CA . ILE B 2 11 ? -9.379 3.752 45.296 1.00 27.91 180 ILE B CA 1
ATOM 646 C C . ILE B 2 11 ? -9.099 3.118 43.941 1.00 27.90 180 ILE B C 1
ATOM 647 O O . ILE B 2 11 ? -9.450 3.672 42.903 1.00 27.64 180 ILE B O 1
ATOM 652 N N . GLU B 2 12 ? -8.486 1.943 43.942 1.00 27.39 181 GLU B N 1
ATOM 653 C CA . GLU B 2 12 ? -8.225 1.201 42.714 1.00 28.13 181 GLU B CA 1
ATOM 654 C C . GLU B 2 12 ? -9.539 0.882 41.993 1.00 26.87 181 GLU B C 1
ATOM 655 O O . GLU B 2 12 ? -9.660 1.092 40.774 1.00 27.18 181 GLU B O 1
ATOM 661 N N . LEU B 2 13 ? -10.539 0.409 42.734 1.00 26.24 182 LEU B N 1
ATOM 662 C CA . LEU B 2 13 ? -11.837 0.079 42.147 1.00 26.29 182 LEU B CA 1
ATOM 663 C C . LEU B 2 13 ? -12.507 1.318 41.549 1.00 25.33 182 LEU B C 1
ATOM 664 O O . LEU B 2 13 ? -13.057 1.284 40.433 1.00 25.26 182 LEU B O 1
ATOM 669 N N . SER B 2 14 ? -12.427 2.423 42.270 1.00 25.48 183 SER B N 1
ATOM 670 C CA . SER B 2 14 ? -13.010 3.686 41.847 1.00 26.39 183 SER B CA 1
ATOM 671 C C . SER B 2 14 ? -12.415 4.134 40.513 1.00 26.17 183 SER B C 1
ATOM 672 O O . SER B 2 14 ? -13.113 4.644 39.632 1.00 27.01 183 SER B O 1
ATOM 675 N N . GLN B 2 15 ? -11.113 3.934 40.351 1.00 27.12 184 GLN B N 1
ATOM 676 C CA . GLN B 2 15 ? -10.422 4.320 39.127 1.00 27.23 184 GLN B CA 1
ATOM 677 C C . GLN B 2 15 ? -10.891 3.477 37.956 1.00 24.34 184 GLN B C 1
ATOM 678 O O . GLN B 2 15 ? -11.066 3.999 36.850 1.00 24.72 184 GLN B O 1
AT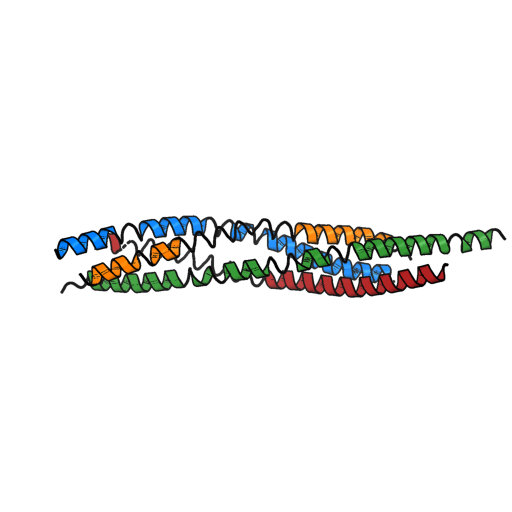OM 684 N N . LEU B 2 16 ? -11.118 2.185 38.184 1.00 24.89 185 LEU B N 1
ATOM 685 C CA . LEU B 2 16 ? -11.636 1.298 37.128 1.00 25.08 185 LEU B CA 1
ATOM 686 C C . LEU B 2 16 ? -13.020 1.738 36.666 1.00 23.19 185 LEU B C 1
ATOM 687 O O . LEU B 2 16 ? -13.300 1.758 35.472 1.00 23.15 185 LEU B O 1
ATOM 692 N N . VAL B 2 17 ? -13.883 2.072 37.610 1.00 22.21 186 VAL B N 1
ATOM 693 C CA . VAL B 2 17 ? -15.251 2.469 37.328 1.00 21.91 186 VAL B CA 1
ATOM 694 C C . VAL B 2 17 ? -15.252 3.804 36.585 1.00 22.11 186 VAL B C 1
ATOM 695 O O . VAL B 2 17 ? -15.954 3.979 35.580 1.00 21.97 186 VAL B O 1
ATOM 699 N N . THR B 2 18 ? -14.406 4.726 37.009 1.00 22.16 187 THR B N 1
ATOM 700 C CA . THR B 2 18 ? -14.308 6.001 36.330 1.00 22.60 187 THR B CA 1
ATOM 701 C C . THR B 2 18 ? -13.769 5.803 34.912 1.00 21.72 187 THR B C 1
ATOM 702 O O . THR B 2 18 ? -14.309 6.377 33.941 1.00 22.32 187 THR B O 1
ATOM 706 N N . ASP B 2 19 ? -12.718 4.998 34.770 1.00 22.73 188 ASP B N 1
ATOM 707 C CA . ASP B 2 19 ? -12.144 4.707 33.441 1.00 23.21 188 ASP B CA 1
ATOM 708 C C . ASP B 2 19 ? -13.209 4.085 32.535 1.00 21.11 188 ASP B C 1
ATOM 709 O O . ASP B 2 19 ? -13.377 4.483 31.361 1.00 21.20 188 ASP B O 1
ATOM 714 N N . PHE B 2 20 ? -13.942 3.106 33.065 1.00 21.67 189 PHE B N 1
ATOM 715 C CA . PHE B 2 20 ? -15.014 2.473 32.283 1.00 20.12 189 PHE B CA 1
ATOM 716 C C . PHE B 2 20 ? -16.024 3.507 31.790 1.00 20.46 189 PHE B C 1
ATOM 717 O O . PHE B 2 20 ? -16.417 3.506 30.617 1.00 19.47 189 PHE B O 1
ATOM 725 N N . SER B 2 21 ? -16.428 4.411 32.673 1.00 21.45 190 SER B N 1
ATOM 726 C CA A SER B 2 21 ? -17.430 5.403 32.322 0.50 21.28 190 SER B CA 1
ATOM 727 C CA B SER B 2 21 ? -17.409 5.440 32.352 0.50 20.96 190 SER B CA 1
ATOM 728 C C . SER B 2 21 ? -16.894 6.347 31.240 1.00 20.46 190 SER B C 1
ATOM 729 O O . SER B 2 21 ? -17.627 6.693 30.308 1.00 21.41 190 SER B O 1
ATOM 734 N N . LEU B 2 22 ? -15.627 6.746 31.320 1.00 21.41 191 LEU B N 1
ATOM 735 C CA . LEU B 2 22 ? -15.031 7.639 30.312 1.00 21.81 191 LEU B CA 1
ATOM 736 C C . LEU B 2 22 ? -14.924 6.948 28.959 1.00 20.06 191 LEU B C 1
ATOM 737 O O . LEU B 2 22 ? -15.165 7.559 27.901 1.00 21.11 191 LEU B O 1
ATOM 742 N N . LEU B 2 23 ? -14.631 5.660 28.978 1.00 20.06 192 LEU B N 1
ATOM 743 C CA . LEU B 2 23 ? -14.533 4.896 27.739 1.00 19.57 192 LEU B CA 1
ATOM 744 C C . LEU B 2 23 ? -15.913 4.728 27.081 1.00 19.26 192 LEU B C 1
ATOM 745 O O . LEU B 2 23 ? -16.034 4.896 25.852 1.00 20.19 192 LEU B O 1
ATOM 750 N N . VAL B 2 24 ? -16.936 4.378 27.855 1.00 18.44 193 VAL B N 1
ATOM 751 C CA . VAL B 2 24 ? -18.295 4.280 27.316 1.00 18.96 193 VAL B CA 1
ATOM 752 C C . VAL B 2 24 ? -18.698 5.620 26.700 1.00 18.05 193 VAL B C 1
ATOM 753 O O . VAL B 2 24 ? -19.233 5.679 25.581 1.00 19.64 193 VAL B O 1
ATOM 757 N N . ASN B 2 25 ? -18.426 6.717 27.391 1.00 18.99 194 ASN B N 1
ATOM 758 C CA A ASN B 2 25 ? -18.810 8.018 26.889 0.62 20.89 194 ASN B CA 1
ATOM 759 C CA B ASN B 2 25 ? -18.802 8.026 26.888 0.38 20.96 194 ASN B CA 1
ATOM 760 C C . ASN B 2 25 ? -18.037 8.387 25.621 1.00 21.28 194 ASN B C 1
ATOM 761 O O . ASN B 2 25 ? -18.607 8.977 24.678 1.00 22.51 194 ASN B O 1
ATOM 770 N N . SER B 2 26 ? -16.763 8.003 25.568 1.00 22.25 195 SER B N 1
ATOM 771 C CA A SER B 2 26 ? -15.918 8.326 24.429 0.67 23.27 195 SER B CA 1
ATOM 772 C CA B SER B 2 26 ? -15.925 8.318 24.422 0.33 23.61 195 SER B CA 1
ATOM 773 C C . SER B 2 26 ? -16.363 7.589 23.161 1.00 21.77 195 SER B C 1
ATOM 774 O O . SER B 2 26 ? -16.069 8.038 22.026 1.00 27.47 195 SER B O 1
ATOM 779 N N . GLN B 2 27 ? -17.075 6.473 23.345 1.00 19.81 196 GLN B N 1
ATOM 780 C CA . GLN B 2 27 ? -17.591 5.660 22.234 1.00 20.64 196 GLN B CA 1
ATOM 781 C C . GLN B 2 27 ? -18.958 6.137 21.721 1.00 19.65 196 GLN B C 1
ATOM 782 O O . GLN B 2 27 ? -19.420 5.691 20.658 1.00 19.28 196 GLN B O 1
ATOM 788 N N . GLN B 2 28 ? -19.567 7.101 22.398 1.00 20.97 197 GLN B N 1
ATOM 789 C CA . GLN B 2 28 ? -20.855 7.638 21.968 1.00 20.97 197 GLN B CA 1
ATOM 790 C C . GLN B 2 28 ? -20.768 8.194 20.548 1.00 19.33 197 GLN B C 1
ATOM 791 O O . GLN B 2 28 ? -21.675 7.982 19.723 1.00 20.36 197 GLN B O 1
ATOM 797 N N . GLU B 2 29 ? -19.698 8.901 20.218 1.00 20.71 198 GLU B N 1
ATOM 798 C CA A GLU B 2 29 ? -19.635 9.537 18.901 0.36 21.29 198 GLU B CA 1
ATOM 799 C CA B GLU B 2 29 ? -19.616 9.537 18.916 0.32 21.51 198 GLU B CA 1
ATOM 800 C CA C GLU B 2 29 ? -19.546 9.536 18.915 0.31 21.90 198 GLU B CA 1
ATOM 801 C C . GLU B 2 29 ? -19.503 8.479 17.817 1.00 19.73 198 GLU B C 1
ATOM 802 O O . GLU B 2 29 ? -20.034 8.677 16.715 1.00 20.19 198 GLU B O 1
ATOM 818 N N . LYS B 2 30 ? -18.859 7.338 18.105 1.00 18.50 199 LYS B N 1
ATOM 819 C CA A LYS B 2 30 ? -18.760 6.249 17.134 0.39 17.59 199 LYS B CA 1
ATOM 820 C CA B LYS B 2 30 ? -18.767 6.287 17.080 0.61 17.69 199 LYS B CA 1
ATOM 821 C C . LYS B 2 30 ? -20.150 5.704 16.836 1.00 16.43 199 LYS B C 1
ATOM 822 O O . LYS B 2 30 ? -20.527 5.470 15.685 1.00 15.73 199 LYS B O 1
ATOM 833 N N . ILE B 2 31 ? -20.913 5.476 17.882 1.00 16.42 200 ILE B N 1
ATOM 834 C CA A ILE B 2 31 ? -22.242 4.908 17.745 0.53 16.42 200 ILE B CA 1
ATOM 835 C CA B ILE B 2 31 ? -22.287 4.968 17.838 0.47 16.09 200 ILE B CA 1
ATOM 836 C C . ILE B 2 31 ? -23.163 5.884 16.996 1.00 15.91 200 ILE B C 1
ATOM 837 O O . ILE B 2 31 ? -23.899 5.469 16.100 1.00 17.18 200 ILE B O 1
ATOM 846 N N . ASP B 2 32 ? -23.103 7.163 17.309 1.00 16.25 201 ASP B N 1
ATOM 847 C CA . ASP B 2 32 ? -23.925 8.154 16.635 1.00 17.13 201 ASP B CA 1
ATOM 848 C C . ASP B 2 32 ? -23.533 8.258 15.170 1.00 16.00 201 ASP B C 1
ATOM 849 O O . ASP B 2 32 ? -24.401 8.459 14.304 1.00 16.85 201 ASP B O 1
ATOM 854 N N . SER B 2 33 ? -22.245 8.155 14.875 1.00 15.12 202 SER B N 1
ATOM 855 C CA A SER B 2 33 ? -21.789 8.246 13.484 0.69 15.52 202 SER B CA 1
ATOM 856 C CA B SER B 2 33 ? -21.740 8.218 13.516 0.31 14.45 202 SER B CA 1
ATOM 857 C C . SER B 2 33 ? -22.258 7.041 12.683 1.00 13.71 202 SER B C 1
ATOM 858 O O . SER B 2 33 ? -22.707 7.198 11.537 1.00 14.14 202 SER B O 1
ATOM 863 N N . ILE B 2 34 ? -22.154 5.848 13.232 1.00 13.63 203 ILE B N 1
ATOM 864 C CA . ILE B 2 34 ? -22.672 4.650 12.591 1.00 13.51 203 ILE B CA 1
ATOM 865 C C . ILE B 2 34 ? -24.150 4.824 12.302 1.00 13.66 203 ILE B C 1
ATOM 866 O O . ILE B 2 34 ? -24.623 4.559 11.193 1.00 14.44 203 ILE B O 1
ATOM 871 N N . ALA B 2 35 ? -24.897 5.286 13.269 1.00 13.86 204 ALA B N 1
ATOM 872 C CA . ALA B 2 35 ? -26.353 5.433 13.120 1.00 13.80 204 ALA B CA 1
ATOM 873 C C . ALA B 2 35 ? -26.656 6.445 12.020 1.00 14.83 204 ALA B C 1
ATOM 874 O O . ALA B 2 35 ? -27.580 6.242 11.217 1.00 16.09 204 ALA B O 1
ATOM 876 N N . ASP B 2 36 ? -25.904 7.532 11.972 1.00 14.02 205 ASP B N 1
ATOM 877 C CA A ASP B 2 36 ? -26.183 8.564 10.982 0.39 14.27 205 ASP B CA 1
ATOM 878 C CA B ASP B 2 36 ? -26.125 8.578 10.985 0.61 14.54 205 ASP B CA 1
ATOM 879 C C . ASP B 2 36 ? -25.784 8.073 9.588 1.00 14.53 205 ASP B C 1
ATOM 880 O O . ASP B 2 36 ? -26.508 8.344 8.615 1.00 15.07 205 ASP B O 1
ATOM 889 N N . HIS B 2 37 ? -24.661 7.379 9.439 1.00 13.26 206 HIS B N 1
ATOM 890 C CA . HIS B 2 37 ? -24.299 6.829 8.129 1.00 13.00 206 HIS B CA 1
ATOM 891 C C . HIS B 2 37 ? -25.381 5.876 7.653 1.00 12.92 206 HIS B C 1
ATOM 892 O O . HIS B 2 37 ? -25.772 5.899 6.467 1.00 14.13 206 HIS B O 1
ATOM 899 N N . VAL B 2 38 ? -25.861 5.002 8.513 1.00 13.25 207 VAL B N 1
ATOM 900 C CA . VAL B 2 38 ? -26.882 4.026 8.144 1.00 13.30 207 VAL B CA 1
ATOM 901 C C . VAL B 2 38 ? -28.199 4.729 7.823 1.00 14.25 207 VAL B C 1
ATOM 902 O O . VAL B 2 38 ? -28.887 4.354 6.841 1.00 14.80 207 VAL B O 1
ATOM 906 N N . ASN B 2 39 ? -28.573 5.746 8.578 1.00 13.52 208 ASN B N 1
ATOM 907 C CA A ASN B 2 39 ? -29.784 6.499 8.281 0.52 15.76 208 ASN B CA 1
ATOM 908 C CA B ASN B 2 39 ? -29.799 6.485 8.270 0.48 14.85 208 ASN B CA 1
ATOM 909 C C . ASN B 2 39 ? -29.714 7.134 6.888 1.00 15.18 208 ASN B C 1
ATOM 910 O O . ASN B 2 39 ? -30.674 7.068 6.104 1.00 16.76 208 ASN B O 1
ATOM 919 N N . SER B 2 40 ? -28.582 7.750 6.579 1.00 14.66 209 SER B N 1
ATOM 920 C CA . SER B 2 40 ? -28.391 8.384 5.276 1.00 14.56 209 SER B CA 1
ATOM 921 C C . SER B 2 40 ? -28.468 7.336 4.201 1.00 13.57 209 SER B C 1
ATOM 922 O O . SER B 2 40 ? -29.085 7.582 3.127 1.00 15.99 209 SER B O 1
ATOM 925 N N . ALA B 2 41 ? -27.803 6.204 4.405 1.00 13.01 210 ALA B N 1
ATOM 926 C CA . ALA B 2 41 ? -27.807 5.150 3.395 1.00 13.32 210 ALA B CA 1
ATOM 927 C C . ALA B 2 41 ? -29.247 4.670 3.173 1.00 13.79 210 ALA B C 1
ATOM 928 O O . ALA B 2 41 ? -29.633 4.385 2.021 1.00 14.40 210 ALA B O 1
ATOM 930 N N . ALA B 2 42 ? -30.022 4.533 4.229 1.00 13.62 211 ALA B N 1
ATOM 931 C CA . ALA B 2 42 ? -31.369 3.972 4.112 1.00 14.48 211 ALA B CA 1
ATOM 932 C C . ALA B 2 42 ? -32.261 4.934 3.338 1.00 15.32 211 ALA B C 1
ATOM 933 O O . ALA B 2 42 ? -33.081 4.489 2.520 1.00 16.36 211 ALA B O 1
ATOM 935 N N . VAL B 2 43 ? -32.119 6.236 3.548 1.00 15.52 212 VAL B N 1
ATOM 936 C CA . VAL B 2 43 ? -32.865 7.232 2.781 1.00 16.28 212 VAL B CA 1
ATOM 937 C C . VAL B 2 43 ? -32.486 7.107 1.317 1.00 15.60 212 VAL B C 1
ATOM 938 O O . VAL B 2 43 ? -33.362 7.145 0.421 1.00 17.23 212 VAL B O 1
ATOM 942 N N . ASN B 2 44 ? -31.209 6.946 1.039 1.00 15.11 213 ASN B N 1
ATOM 943 C CA . ASN B 2 44 ? -30.762 6.851 -0.338 1.00 14.52 213 ASN B CA 1
ATOM 944 C C . ASN B 2 44 ? -31.265 5.605 -1.021 1.00 13.79 213 ASN B C 1
ATOM 945 O O . ASN B 2 44 ? -31.663 5.631 -2.217 1.00 15.29 213 ASN B O 1
ATOM 950 N N . VAL B 2 45 ? -31.199 4.467 -0.354 1.00 14.07 214 VAL B N 1
ATOM 951 C CA . VAL B 2 45 ? -31.689 3.212 -0.945 1.00 14.01 214 VAL B CA 1
ATOM 952 C C . VAL B 2 45 ? -33.197 3.254 -1.128 1.00 15.21 214 VAL B C 1
ATOM 953 O O . VAL B 2 45 ? -33.692 2.815 -2.180 1.00 16.53 214 VAL B O 1
ATOM 957 N N . GLU B 2 46 ? -33.932 3.843 -0.215 1.00 15.21 215 GLU B N 1
ATOM 958 C CA . GLU B 2 46 ? -35.395 3.987 -0.370 1.00 16.22 215 GLU B CA 1
ATOM 959 C C . GLU B 2 46 ? -35.672 4.859 -1.591 1.00 16.48 215 GLU B C 1
ATOM 960 O O . GLU B 2 46 ? -36.559 4.533 -2.401 1.00 17.89 215 GLU B O 1
ATOM 966 N N . GLU B 2 47 ? -34.977 5.976 -1.741 1.00 17.45 216 GLU B N 1
ATOM 967 C CA A GLU B 2 47 ? -35.210 6.870 -2.868 0.32 19.53 216 GLU B CA 1
ATOM 968 C CA B GLU B 2 47 ? -35.208 6.873 -2.867 0.35 19.32 216 GLU B CA 1
ATOM 969 C CA C GLU B 2 47 ? -35.207 6.874 -2.868 0.32 18.52 216 GLU B CA 1
ATOM 970 C C . GLU B 2 47 ? -34.849 6.182 -4.175 1.00 18.24 216 GLU B C 1
ATOM 971 O O . GLU B 2 47 ? -35.577 6.296 -5.182 1.00 18.27 216 GLU B O 1
ATOM 987 N N . GLY B 2 48 ? -33.748 5.438 -4.194 1.00 17.17 217 GLY B N 1
ATOM 988 C CA . GLY B 2 48 ? -33.393 4.725 -5.411 1.00 15.90 217 GLY B CA 1
ATOM 989 C C . GLY B 2 48 ? -34.456 3.698 -5.760 1.00 15.30 217 GLY B C 1
ATOM 990 O O . GLY B 2 48 ? -34.808 3.529 -6.949 1.00 16.28 217 GLY B O 1
ATOM 991 N N . THR B 2 49 ? -34.923 2.944 -4.796 1.00 16.12 218 THR B N 1
ATOM 992 C CA . THR B 2 49 ? -35.973 1.954 -5.006 1.00 16.57 218 THR B CA 1
ATOM 993 C C . THR B 2 49 ? -37.216 2.608 -5.572 1.00 17.07 218 THR B C 1
ATOM 994 O O . THR B 2 49 ? -37.811 2.089 -6.542 1.00 17.62 218 THR B O 1
ATOM 998 N N . LYS B 2 50 ? -37.592 3.774 -5.065 1.00 17.78 219 LYS B N 1
ATOM 999 C CA . LYS B 2 50 ? -38.788 4.467 -5.539 1.00 18.48 219 LYS B CA 1
ATOM 1000 C C . LYS B 2 50 ? -38.598 4.924 -6.981 1.00 17.72 219 LYS B C 1
ATOM 1001 O O . LYS B 2 50 ? -39.541 4.872 -7.787 1.00 19.73 219 LYS B O 1
ATOM 1007 N N . ASN B 2 51 ? -37.397 5.367 -7.341 1.00 17.72 220 ASN B N 1
ATOM 1008 C CA . ASN B 2 51 ? -37.120 5.770 -8.715 1.00 18.23 220 ASN B CA 1
ATOM 1009 C C . ASN B 2 51 ? -37.238 4.558 -9.625 1.00 17.20 220 ASN B C 1
ATOM 1010 O O . ASN B 2 51 ? -37.803 4.664 -10.723 1.00 17.61 220 ASN B O 1
ATOM 1015 N N . LEU B 2 52 ? -36.719 3.398 -9.247 1.00 16.60 221 LEU B N 1
ATOM 1016 C CA . LEU B 2 52 ? -36.850 2.198 -10.079 1.00 16.18 221 LEU B CA 1
ATOM 1017 C C . LEU B 2 52 ? -38.326 1.810 -10.193 1.00 16.60 221 LEU B C 1
ATOM 1018 O O . LEU B 2 52 ? -38.755 1.360 -11.273 1.00 17.46 221 LEU B O 1
ATOM 1023 N N . GLY B 2 53 ? -39.115 1.958 -9.140 1.00 16.85 222 GLY B N 1
ATOM 1024 C CA . GLY B 2 53 ? -40.533 1.619 -9.205 1.00 17.88 222 GLY B CA 1
ATOM 1025 C C . GLY B 2 53 ? -41.263 2.518 -10.185 1.00 17.85 222 GLY B C 1
ATOM 1026 O O . GLY B 2 53 ? -42.145 2.057 -10.920 1.00 19.55 222 GLY B O 1
ATOM 1027 N N . LYS B 2 54 ? -40.902 3.794 -10.232 1.00 19.46 223 LYS B N 1
ATOM 1028 C CA . LYS B 2 54 ? -41.507 4.706 -11.194 1.0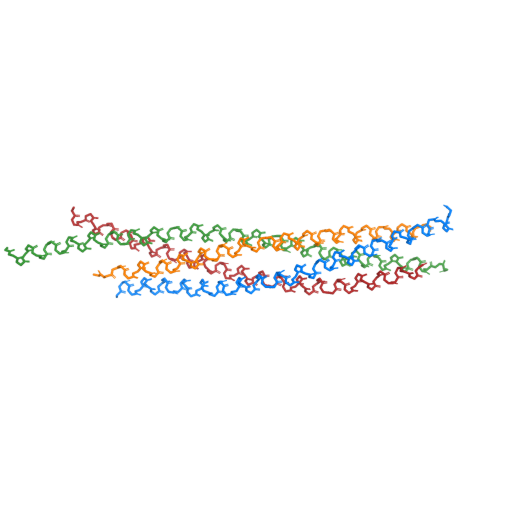0 20.44 223 LYS B CA 1
ATOM 1029 C C . LYS B 2 54 ? -41.141 4.306 -12.601 1.00 19.52 223 LYS B C 1
ATOM 1030 O O . LYS B 2 54 ? -42.013 4.288 -13.494 1.00 21.88 223 LYS B O 1
ATOM 1036 N N . ALA B 2 55 ? -39.882 3.972 -12.829 1.00 19.83 224 ALA B N 1
ATOM 1037 C CA . ALA B 2 55 ? -39.462 3.581 -14.168 1.00 20.54 224 ALA B CA 1
ATOM 1038 C C . ALA B 2 55 ? -40.195 2.328 -14.613 1.00 20.87 224 ALA B C 1
ATOM 1039 O O . ALA B 2 55 ? -40.512 2.183 -15.811 1.00 24.60 224 ALA B O 1
ATOM 1041 N N . ALA B 2 56 ? -40.452 1.409 -13.685 1.00 19.30 225 ALA B N 1
ATOM 1042 C CA . ALA B 2 56 ? -41.186 0.177 -13.974 1.00 20.95 225 ALA B CA 1
ATOM 1043 C C . ALA B 2 56 ? -42.641 0.425 -14.389 1.00 23.56 225 ALA B C 1
ATOM 1044 O O . ALA B 2 56 ? -43.237 -0.469 -14.972 1.00 27.19 225 ALA B O 1
ATOM 1046 N N . LYS B 2 57 ? -43.194 1.606 -14.099 1.00 22.31 226 LYS B N 1
ATOM 1047 C CA . LYS B 2 57 ? -44.586 1.940 -14.436 1.00 27.18 226 LYS B CA 1
ATOM 1048 C C . LYS B 2 57 ? -44.718 2.735 -15.730 1.00 35.41 226 LYS B C 1
ATOM 1049 O O . LYS B 2 57 ? -45.821 2.774 -16.273 1.00 38.53 226 LYS B O 1
ATOM 1055 N N . TYR B 2 58 ? -43.669 3.450 -16.147 1.00 42.47 227 TYR B N 1
ATOM 1056 C CA . TYR B 2 58 ? -43.716 4.371 -17.286 1.00 47.26 227 TYR B CA 1
ATOM 1057 C C . TYR B 2 58 ? -44.061 3.533 -18.507 1.00 47.98 227 TYR B C 1
ATOM 1058 O O . TYR B 2 58 ? -43.736 2.338 -18.534 1.00 50.07 227 TYR B O 1
ATOM 1068 N N . ALA C 3 1 ? -2.682 4.058 86.018 1.00 47.20 39 ALA C N 1
ATOM 1069 C CA . ALA C 3 1 ? -1.277 4.439 85.869 1.00 44.79 39 ALA C CA 1
ATOM 1070 C C . ALA C 3 1 ? -0.915 4.557 84.389 1.00 39.31 39 ALA C C 1
ATOM 1071 O O . ALA C 3 1 ? -1.797 4.632 83.546 1.00 37.84 39 ALA C O 1
ATOM 1073 N N . ASP C 3 2 ? 0.379 4.562 84.079 1.00 34.05 40 ASP C N 1
ATOM 1074 C CA . ASP C 3 2 ? 0.857 4.827 82.726 1.00 31.56 40 ASP C CA 1
ATOM 1075 C C . ASP C 3 2 ? 0.393 3.770 81.702 1.00 26.11 40 ASP C C 1
ATOM 1076 O O . ASP C 3 2 ? 0.002 4.099 80.569 1.00 25.28 40 ASP C O 1
ATOM 1081 N N . ARG C 3 3 ? 0.410 2.507 82.097 1.00 24.16 41 ARG C N 1
ATOM 1082 C CA . ARG C 3 3 ? -0.035 1.424 81.219 1.00 22.38 41 ARG C CA 1
ATOM 1083 C C . ARG C 3 3 ? -1.523 1.602 80.841 1.00 23.88 41 ARG C C 1
ATOM 1084 O O . ARG C 3 3 ? -1.892 1.538 79.662 1.00 23.34 41 ARG C O 1
ATOM 1092 N N . GLN C 3 4 ? -2.368 1.859 81.834 1.00 26.13 42 GLN C N 1
ATOM 1093 C CA . GLN C 3 4 ? -3.795 2.127 81.625 1.00 29.16 42 GLN C CA 1
ATOM 1094 C C . GLN C 3 4 ? -4.003 3.309 80.696 1.00 26.77 42 GLN C C 1
ATOM 1095 O O . GLN C 3 4 ? -4.835 3.269 79.778 1.00 26.92 42 GLN C O 1
ATOM 1101 N N . GLN C 3 5 ? -3.261 4.380 80.927 1.00 25.08 43 GLN C N 1
ATOM 1102 C CA . GLN C 3 5 ? -3.432 5.598 80.132 1.00 24.86 43 GLN C CA 1
ATOM 1103 C C . GLN C 3 5 ? -3.005 5.347 78.684 1.00 24.15 43 GLN C C 1
ATOM 1104 O O . GLN C 3 5 ? -3.667 5.809 77.750 1.00 25.26 43 GLN C O 1
ATOM 1110 N N . TYR C 3 6 ? -1.911 4.627 78.484 1.00 22.96 44 TYR C N 1
ATOM 1111 C CA . TYR C 3 6 ? -1.500 4.308 77.127 1.00 22.96 44 TYR C CA 1
ATOM 1112 C C . TYR C 3 6 ? -2.601 3.509 76.430 1.00 24.05 44 TYR C C 1
ATOM 1113 O O . TYR C 3 6 ? -2.986 3.791 75.276 1.00 24.42 44 TYR C O 1
ATOM 1122 N N . LEU C 3 7 ? -3.125 2.502 77.111 1.00 24.86 45 LEU C N 1
ATOM 1123 C CA . LEU C 3 7 ? -4.059 1.599 76.446 1.00 25.61 45 LEU C CA 1
ATOM 1124 C C . LEU C 3 7 ? -5.382 2.299 76.106 1.00 26.89 45 LEU C C 1
ATOM 1125 O O . LEU C 3 7 ? -5.941 2.090 75.026 1.00 27.11 45 LEU C O 1
ATOM 1130 N N . ARG C 3 8 ? -5.873 3.135 77.017 1.00 26.43 46 ARG C N 1
ATOM 1131 C CA . ARG C 3 8 ? -7.090 3.916 76.782 1.00 26.70 46 ARG C CA 1
ATOM 1132 C C . ARG C 3 8 ? -6.918 4.884 75.626 1.00 27.57 46 ARG C C 1
ATOM 1133 O O . ARG C 3 8 ? -7.799 5.003 74.766 1.00 29.06 46 ARG C O 1
ATOM 1141 N N . GLN C 3 9 ? -5.790 5.577 75.589 1.00 26.16 47 GLN C N 1
ATOM 1142 C CA . GLN C 3 9 ? -5.514 6.518 74.514 1.00 27.35 47 GLN C CA 1
ATOM 1143 C C . GLN C 3 9 ? -5.409 5.777 73.178 1.00 26.10 47 GLN C C 1
ATOM 1144 O O . GLN C 3 9 ? -5.925 6.247 72.155 1.00 26.81 47 GLN C O 1
ATOM 1150 N N . GLU C 3 10 ? -4.774 4.609 73.187 1.00 25.68 48 GLU C N 1
ATOM 1151 C CA A GLU C 3 10 ? -4.549 3.844 71.970 0.61 26.44 48 GLU C CA 1
ATOM 1152 C CA B GLU C 3 10 ? -4.558 3.866 71.959 0.39 26.30 48 GLU C CA 1
ATOM 1153 C C . GLU C 3 10 ? -5.877 3.339 71.409 1.00 26.88 48 GLU C C 1
ATOM 1154 O O . GLU C 3 10 ? -6.105 3.395 70.195 1.00 27.38 48 GLU C O 1
ATOM 1165 N N . VAL C 3 11 ? -6.752 2.843 72.278 1.00 26.91 49 VAL C N 1
ATOM 1166 C CA . VAL C 3 11 ? -8.057 2.323 71.838 1.00 28.13 49 VAL C CA 1
ATOM 1167 C C . VAL C 3 11 ? -8.871 3.443 71.211 1.00 27.46 49 VAL C C 1
ATOM 1168 O O . VAL C 3 11 ? -9.519 3.252 70.166 1.00 28.35 49 VAL C O 1
ATOM 1172 N N . LEU C 3 12 ? -8.835 4.624 71.804 1.00 26.57 50 LEU C N 1
ATOM 1173 C CA . LEU C 3 12 ? -9.556 5.771 71.262 1.00 26.77 50 LEU C CA 1
ATOM 1174 C C . LEU C 3 12 ? -8.969 6.226 69.951 1.00 26.69 50 LEU C C 1
ATOM 1175 O O . LEU C 3 12 ? -9.707 6.529 69.017 1.00 27.93 50 LEU C O 1
ATOM 1180 N N . ARG C 3 13 ? -7.644 6.299 69.878 1.00 26.43 51 ARG C N 1
ATOM 1181 C CA . ARG C 3 13 ? -6.975 6.728 68.666 1.00 27.59 51 ARG C CA 1
ATOM 1182 C C . ARG C 3 13 ? -7.329 5.776 67.533 1.00 27.59 51 ARG C C 1
ATOM 1183 O O . ARG C 3 13 ? -7.647 6.204 66.397 1.00 28.07 51 ARG C O 1
ATOM 1191 N N . ARG C 3 14 ? -7.305 4.482 67.834 1.00 27.73 52 ARG C N 1
ATOM 1192 C CA . ARG C 3 14 ? -7.594 3.472 66.814 1.00 28.04 52 ARG C CA 1
ATOM 1193 C C . ARG C 3 14 ? -9.060 3.532 66.369 1.00 28.40 52 ARG C C 1
ATOM 1194 O O . ARG C 3 14 ? -9.368 3.399 65.180 1.00 27.83 52 ARG C O 1
ATOM 1202 N N . ALA C 3 15 ? -9.969 3.773 67.299 1.00 27.43 53 ALA C N 1
ATOM 1203 C CA . ALA C 3 15 ? -11.400 3.839 66.974 1.00 28.10 53 ALA C CA 1
ATOM 1204 C C . ALA C 3 15 ? -11.675 5.054 66.093 1.00 27.49 53 ALA C C 1
ATOM 1205 O O . ALA C 3 15 ? -12.406 4.967 65.096 1.00 27.45 53 ALA C O 1
ATOM 1207 N N . GLU C 3 16 ? -11.071 6.185 66.420 1.00 27.42 54 GLU C N 1
ATOM 1208 C CA . GLU C 3 16 ? -11.226 7.390 65.637 1.00 28.50 54 GLU C CA 1
ATOM 1209 C C . GLU C 3 16 ? -10.683 7.137 64.236 1.00 27.96 54 GLU C C 1
ATOM 1210 O O . GLU C 3 16 ? -11.308 7.518 63.245 1.00 28.90 54 GLU C O 1
ATOM 1216 N N . ALA C 3 17 ? -9.510 6.522 64.144 1.00 27.11 55 ALA C N 1
ATOM 1217 C CA . ALA C 3 17 ? -8.869 6.301 62.855 1.00 26.40 55 ALA C CA 1
ATOM 1218 C C . ALA C 3 17 ? -9.670 5.322 62.003 1.00 26.34 55 ALA C C 1
ATOM 1219 O O . ALA C 3 17 ? -9.796 5.503 60.781 1.00 26.51 55 ALA C O 1
ATOM 1221 N N . THR C 3 18 ? -10.237 4.308 62.639 1.00 27.01 56 THR C N 1
ATOM 1222 C CA . THR C 3 18 ? -11.023 3.299 61.931 1.00 25.94 56 THR C CA 1
ATOM 1223 C C . THR C 3 18 ? -12.364 3.885 61.453 1.00 25.77 56 THR C C 1
ATOM 1224 O O . THR C 3 18 ? -12.797 3.620 60.337 1.00 25.15 56 THR C O 1
ATOM 1228 N N . ALA C 3 19 ? -12.991 4.702 62.285 1.00 24.66 57 ALA C N 1
ATOM 1229 C CA . ALA C 3 19 ? -14.220 5.395 61.911 1.00 25.65 57 ALA C CA 1
ATOM 1230 C C . ALA C 3 19 ? -13.945 6.283 60.704 1.00 25.24 57 ALA C C 1
ATOM 1231 O O . ALA C 3 19 ? -14.678 6.238 59.709 1.00 26.36 57 ALA C O 1
ATOM 1233 N N . ALA C 3 20 ? -12.872 7.058 60.758 1.00 24.90 58 ALA C N 1
ATOM 1234 C CA . ALA C 3 20 ? -12.530 7.962 59.666 1.00 27.12 58 ALA C CA 1
ATOM 1235 C C . ALA C 3 20 ? -12.227 7.194 58.392 1.00 24.70 58 ALA C C 1
ATOM 1236 O O . ALA C 3 20 ? -12.671 7.566 57.299 1.00 26.25 58 ALA C O 1
ATOM 1238 N N . SER C 3 21 ? -11.398 6.163 58.507 1.00 24.71 59 SER C N 1
ATOM 1239 C CA . SER C 3 21 ? -11.010 5.372 57.346 1.00 25.04 59 SER C CA 1
ATOM 1240 C C . SER C 3 21 ? -12.200 4.669 56.699 1.00 24.47 59 SER C C 1
ATOM 1241 O O . SER C 3 21 ? -12.385 4.719 55.453 1.00 24.84 59 SER C O 1
ATOM 1244 N N . THR C 3 22 ? -13.032 4.027 57.514 1.00 24.57 60 THR C N 1
ATOM 1245 C CA . THR C 3 22 ? -14.180 3.328 56.936 1.00 23.26 60 THR C CA 1
ATOM 1246 C C . THR C 3 22 ? -15.200 4.323 56.353 1.00 23.27 60 THR C C 1
ATOM 1247 O O . THR C 3 22 ? -15.911 3.974 55.406 1.00 23.00 60 THR C O 1
ATOM 1251 N N . SER C 3 23 ? -15.262 5.545 56.878 1.00 23.84 61 SER C N 1
ATOM 1252 C CA . SER C 3 23 ? -16.117 6.574 56.293 1.00 24.57 61 SER C CA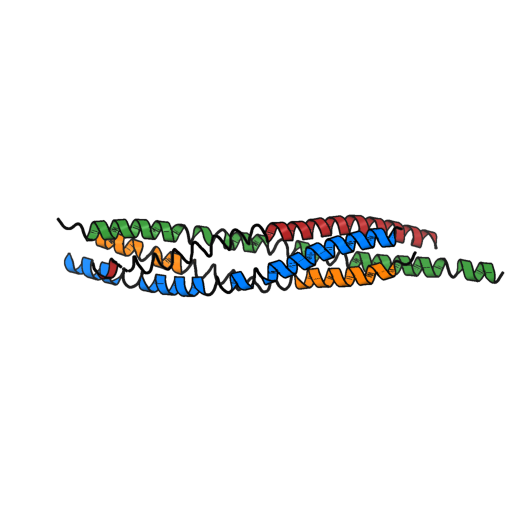 1
ATOM 1253 C C . SER C 3 23 ? -15.575 7.005 54.930 1.00 26.12 61 SER C C 1
ATOM 1254 O O . SER C 3 23 ? -16.361 7.259 54.002 1.00 26.92 61 SER C O 1
ATOM 1257 N N . ARG C 3 24 ? -14.244 7.109 54.809 1.00 25.80 62 ARG C N 1
ATOM 1258 C CA . ARG C 3 24 ? -13.644 7.442 53.511 1.00 25.27 62 ARG C CA 1
ATOM 1259 C C . ARG C 3 24 ? -13.903 6.323 52.503 1.00 24.12 62 ARG C C 1
ATOM 1260 O O . ARG C 3 24 ? -14.224 6.583 51.333 1.00 26.82 62 ARG C O 1
ATOM 1268 N N . SER C 3 25 ? -13.785 5.079 52.937 1.00 25.12 63 SER C N 1
ATOM 1269 C CA . SER C 3 25 ? -14.079 3.923 52.078 1.00 23.64 63 SER C CA 1
ATOM 1270 C C . SER C 3 25 ? -15.533 3.909 51.617 1.00 23.35 63 SER C C 1
ATOM 1271 O O . SER C 3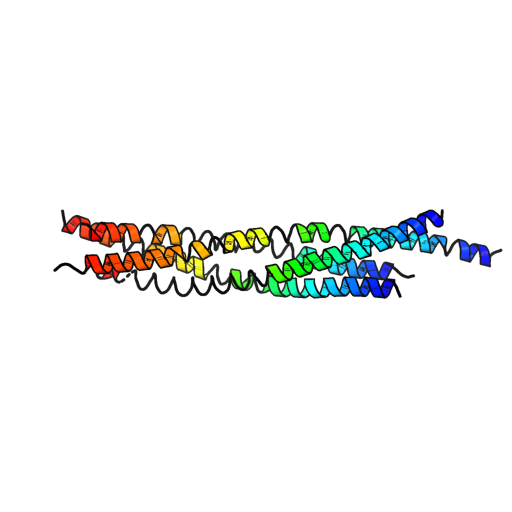 25 ? -15.813 3.677 50.439 1.00 24.90 63 SER C O 1
ATOM 1274 N N . LEU C 3 26 ? -16.454 4.207 52.518 1.00 24.32 64 LEU C N 1
ATOM 1275 C CA . LEU C 3 26 ? -17.873 4.250 52.201 1.00 25.08 64 LEU C CA 1
ATOM 1276 C C . LEU C 3 26 ? -18.169 5.362 51.177 1.00 25.15 64 LEU C C 1
ATOM 1277 O O . LEU C 3 26 ? -18.968 5.169 50.246 1.00 26.33 64 LEU C O 1
ATOM 1282 N N . ALA C 3 27 ? -17.506 6.508 51.316 1.00 26.19 65 ALA C N 1
ATOM 1283 C CA . ALA C 3 27 ? -17.710 7.610 50.370 1.00 26.50 65 ALA C CA 1
ATOM 1284 C C . ALA C 3 27 ? -17.202 7.227 48.968 1.00 27.95 65 ALA C C 1
ATOM 1285 O O . ALA C 3 27 ? -17.850 7.523 47.948 1.00 28.56 65 ALA C O 1
ATOM 1287 N N . LEU C 3 28 ? -16.057 6.543 48.910 1.00 29.09 66 LEU C N 1
ATOM 1288 C CA . LEU C 3 28 ? -15.504 6.076 47.633 1.00 29.28 66 LEU C CA 1
ATOM 1289 C C . LEU C 3 28 ? -16.489 5.122 46.976 1.00 27.22 66 LEU C C 1
ATOM 1290 O O . LEU C 3 28 ? -16.752 5.189 45.775 1.00 28.78 66 LEU C O 1
ATOM 1295 N N . MET C 3 29 ? -17.032 4.235 47.790 1.00 27.50 67 MET C N 1
ATOM 1296 C CA A MET C 3 29 ? -17.986 3.233 47.335 0.29 27.94 67 MET C CA 1
ATOM 1297 C CA B MET C 3 29 ? -17.978 3.241 47.330 0.71 27.15 67 MET C CA 1
ATOM 1298 C C . MET C 3 29 ? -19.231 3.880 46.731 1.00 27.12 67 MET C C 1
ATOM 1299 O O . MET C 3 29 ? -19.658 3.523 45.625 1.00 28.57 67 MET C O 1
ATOM 1308 N N . TYR C 3 30 ? -19.821 4.819 47.462 1.00 27.45 68 TYR C N 1
ATOM 1309 C CA . TYR C 3 30 ? -21.056 5.463 47.024 1.00 27.27 68 TYR C CA 1
ATOM 1310 C C . TYR C 3 30 ? -20.845 6.250 45.730 1.00 29.02 68 TYR C C 1
ATOM 1311 O O . TYR C 3 30 ? -21.721 6.256 44.839 1.00 28.83 68 TYR C O 1
ATOM 1320 N N . GLU C 3 31 ? -19.707 6.923 45.600 1.00 29.11 69 GLU C N 1
ATOM 1321 C CA A GLU C 3 31 ? -19.398 7.670 44.373 0.47 29.24 69 GLU C CA 1
ATOM 1322 C CA B GLU C 3 31 ? -19.455 7.672 44.380 0.53 29.33 69 GLU C CA 1
ATOM 1323 C C . GLU C 3 31 ? -19.269 6.717 43.195 1.00 28.26 69 GLU C C 1
ATOM 1324 O O . GLU C 3 31 ? -19.753 6.996 42.096 1.00 29.81 69 GLU C O 1
ATOM 1335 N N . SER C 3 32 ? -18.591 5.589 43.414 1.00 27.38 70 SER C N 1
ATOM 1336 C CA . SER C 3 32 ? -18.404 4.588 42.366 1.00 27.42 70 SER C CA 1
ATOM 1337 C C . SER C 3 32 ? -19.748 4.008 41.934 1.00 25.39 70 SER C C 1
ATOM 1338 O O . SER C 3 32 ? -19.961 3.713 40.759 1.00 25.97 70 SER C O 1
ATOM 1341 N N . GLU C 3 33 ? -20.656 3.853 42.877 1.00 27.02 71 GLU C N 1
ATOM 1342 C CA . GLU C 3 33 ? 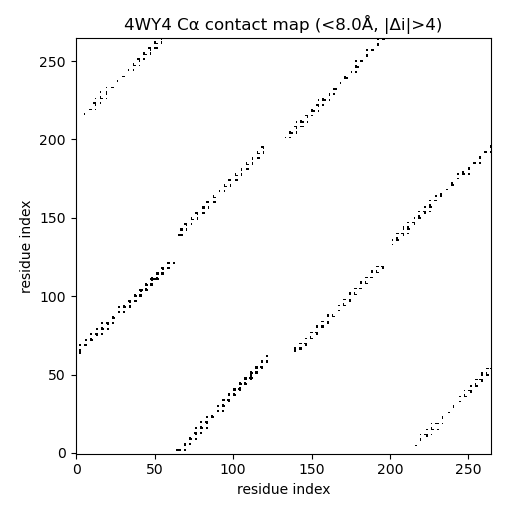-21.982 3.344 42.585 1.00 27.27 71 GLU C CA 1
ATOM 1343 C C . GLU C 3 33 ? -22.728 4.332 41.681 1.00 25.75 71 GLU C C 1
ATOM 1344 O O . GLU C 3 33 ? -23.385 3.925 40.711 1.00 27.64 71 GLU C O 1
ATOM 1350 N N . LYS C 3 34 ? -22.593 5.621 41.970 1.00 27.58 72 LYS C N 1
ATOM 1351 C CA . LYS C 3 34 ? -23.289 6.665 41.231 1.00 28.42 72 LYS C CA 1
ATOM 1352 C C . LYS C 3 34 ? -22.767 6.667 39.794 1.00 27.10 72 LYS C C 1
ATOM 1353 O O . LYS C 3 34 ? -23.537 6.720 38.805 1.00 28.19 72 LYS C O 1
ATOM 1359 N N . VAL C 3 35 ? -21.443 6.596 39.663 1.00 25.83 73 VAL C N 1
ATOM 1360 C CA . VAL C 3 35 ? -20.813 6.598 38.333 1.00 24.70 73 VAL C CA 1
ATOM 1361 C C . VAL C 3 35 ? -21.166 5.324 37.559 1.00 23.52 73 VAL C C 1
ATOM 1362 O O . VAL C 3 35 ? -21.463 5.360 36.347 1.00 25.43 73 VAL C O 1
ATOM 1366 N N . GLY C 3 36 ? -21.157 4.189 38.237 1.00 22.77 74 GLY C N 1
ATOM 1367 C CA . GLY C 3 36 ? -21.479 2.927 37.604 1.00 22.94 74 GLY C CA 1
ATOM 1368 C C . GLY C 3 36 ? -22.905 2.838 37.107 1.00 23.96 74 GLY C C 1
ATOM 1369 O O . GLY C 3 36 ? -23.158 2.334 36.005 1.00 25.17 74 GLY C O 1
ATOM 1370 N N . VAL C 3 37 ? -23.841 3.332 37.901 1.00 25.66 75 VAL C N 1
ATOM 1371 C CA . VAL C 3 37 ? -25.241 3.355 37.496 1.00 27.01 75 VAL C CA 1
ATOM 1372 C C . VAL C 3 37 ? -25.414 4.256 36.260 1.00 26.91 75 VAL C C 1
ATOM 1373 O O . VAL C 3 37 ? -26.068 3.877 35.272 1.00 26.42 75 VAL C O 1
ATOM 1377 N N . ALA C 3 38 ? -24.809 5.437 36.293 1.00 26.44 76 ALA C N 1
ATOM 1378 C CA . ALA C 3 38 ? -24.934 6.383 35.172 1.00 24.67 76 ALA C CA 1
ATOM 1379 C C . ALA C 3 38 ? -24.348 5.776 33.906 1.00 24.35 76 ALA C C 1
ATOM 1380 O O . ALA C 3 38 ? -24.925 5.898 32.826 1.00 24.74 76 ALA C O 1
ATOM 1382 N N . SER C 3 39 ? -23.196 5.116 34.022 1.00 22.97 77 SER C N 1
ATOM 1383 C CA A SER C 3 39 ? -22.549 4.500 32.875 0.61 23.05 77 SER C CA 1
ATOM 1384 C CA B SER C 3 39 ? -22.565 4.540 32.841 0.39 23.61 77 SER C CA 1
ATOM 1385 C C . SER C 3 39 ? -23.370 3.339 32.336 1.00 23.81 77 SER C C 1
ATOM 1386 O O . SER C 3 39 ? -23.464 3.135 31.122 1.00 24.57 77 SER C O 1
ATOM 1391 N N . SER C 3 40 ? -23.988 2.578 33.228 1.00 23.48 78 SER C N 1
ATOM 1392 C CA A SER C 3 40 ? -24.880 1.482 32.837 0.63 23.98 78 SER C CA 1
ATOM 1393 C CA B SER C 3 40 ? -24.859 1.475 32.831 0.37 24.19 78 SER C CA 1
ATOM 1394 C C . SER C 3 40 ? -26.066 1.981 32.034 1.00 23.78 78 SER C C 1
ATOM 1395 O O . SER C 3 40 ? -26.477 1.348 31.045 1.00 24.61 78 SER C O 1
ATOM 1400 N N . GLU C 3 41 ? -26.607 3.121 32.447 1.00 24.61 79 GLU C N 1
ATOM 1401 C CA . GLU C 3 41 ? -27.744 3.745 31.769 1.00 25.54 79 GLU C CA 1
ATOM 1402 C C . GLU C 3 41 ? -27.306 4.249 30.405 1.00 24.15 79 GLU C C 1
ATOM 1403 O O . GLU C 3 41 ? -28.027 4.109 29.406 1.00 23.95 79 GLU C O 1
ATOM 1409 N N . GLU C 3 42 ? -26.096 4.781 30.311 1.00 22.97 80 GLU C N 1
ATOM 1410 C CA A GLU C 3 42 ? -25.567 5.251 29.034 0.54 22.50 80 GLU C CA 1
ATOM 1411 C CA B GLU C 3 42 ? -25.605 5.256 29.027 0.46 22.34 80 GLU C CA 1
ATOM 1412 C C . GLU C 3 42 ? -25.347 4.080 28.081 1.00 21.11 80 GLU C C 1
ATOM 1413 O O . GLU C 3 42 ? -25.656 4.168 26.887 1.00 21.47 80 GLU C O 1
ATOM 1424 N N . LEU C 3 43 ? -24.800 2.979 28.585 1.00 21.42 81 LEU C N 1
ATOM 1425 C CA . LEU C 3 43 ? -24.632 1.754 27.803 1.00 22.54 81 LEU C CA 1
ATOM 1426 C C . LEU C 3 43 ? -25.962 1.291 27.244 1.00 21.90 81 LEU C C 1
ATOM 1427 O O . LEU C 3 43 ? -26.054 0.890 26.065 1.00 22.55 81 LEU C O 1
ATOM 1432 N N . ALA C 3 44 ? -26.990 1.306 28.078 1.00 23.65 82 ALA C N 1
ATOM 1433 C CA . ALA C 3 44 ? -28.308 0.850 27.638 1.00 25.27 82 ALA C CA 1
ATOM 1434 C C . ALA C 3 44 ? -28.874 1.747 26.541 1.00 23.38 82 ALA C C 1
ATOM 1435 O O . ALA C 3 44 ? -29.488 1.263 25.576 1.00 24.91 82 ALA C O 1
ATOM 1437 N N . ARG C 3 45 ? -28.667 3.052 26.658 1.00 22.33 83 ARG C N 1
ATOM 1438 C CA . ARG C 3 45 ? -29.085 3.970 25.596 1.00 21.97 83 ARG C CA 1
ATOM 1439 C C . ARG C 3 45 ? -28.363 3.654 24.299 1.00 20.54 83 ARG C C 1
ATOM 1440 O O . ARG C 3 45 ? -28.961 3.696 23.192 1.00 21.60 83 ARG C O 1
ATOM 1448 N N . GLN C 3 46 ? -27.069 3.360 24.394 1.00 19.88 84 GLN C N 1
ATOM 1449 C CA . GLN C 3 46 ? -26.302 3.045 23.199 1.00 19.23 84 GLN C CA 1
ATOM 1450 C C . GLN C 3 46 ? -26.822 1.770 22.544 1.00 18.29 84 GLN C C 1
ATOM 1451 O O . GLN C 3 46 ? -26.868 1.677 21.303 1.00 19.14 84 GLN C O 1
ATOM 1457 N N . ARG C 3 47 ? -27.238 0.786 23.330 1.00 19.42 85 ARG C N 1
ATOM 1458 C CA . ARG C 3 47 ? -27.829 -0.423 22.756 1.00 19.95 85 ARG C CA 1
ATOM 1459 C C . ARG C 3 47 ? -29.098 -0.091 21.952 1.00 20.36 85 ARG C C 1
ATOM 1460 O O . ARG C 3 47 ? -29.312 -0.642 20.879 1.00 21.06 85 ARG C O 1
ATOM 1468 N N . GLY C 3 48 ? -29.914 0.828 22.451 1.00 21.02 86 GLY C N 1
ATOM 1469 C CA . GLY C 3 48 ? -31.123 1.227 21.742 1.00 20.44 86 GLY C CA 1
ATOM 1470 C C . GLY C 3 48 ? -30.764 1.817 20.387 1.00 19.71 86 GLY C C 1
ATOM 1471 O O . GLY C 3 48 ? -31.438 1.553 19.390 1.00 21.62 86 GLY C O 1
ATOM 1472 N N . VAL C 3 49 ? -29.692 2.595 20.302 1.00 18.35 87 VAL C N 1
ATOM 1473 C CA . VAL C 3 49 ? -29.292 3.133 19.009 1.00 17.12 87 VAL C CA 1
ATOM 1474 C C . VAL C 3 49 ? -28.819 2.028 18.080 1.00 17.31 87 VAL C C 1
ATOM 1475 O O . VAL C 3 49 ? -29.141 2.031 16.868 1.00 17.70 87 VAL C O 1
ATOM 1479 N N . LEU C 3 50 ? -28.056 1.067 18.589 1.00 17.55 88 LEU C N 1
ATOM 1480 C CA . LEU C 3 50 ? -27.609 -0.048 17.765 1.00 17.64 88 LEU C CA 1
ATOM 1481 C C . LEU C 3 50 ? -28.771 -0.883 17.283 1.00 17.83 88 LEU C C 1
ATOM 1482 O O . LEU C 3 50 ? -28.780 -1.326 16.119 1.00 17.58 88 LEU C O 1
ATOM 1487 N N . GLU C 3 51 ? -29.781 -1.079 18.131 1.00 18.44 89 GLU C N 1
ATOM 1488 C CA . GLU C 3 51 ? -30.948 -1.879 17.752 1.00 19.09 89 GLU C CA 1
ATOM 1489 C C . GLU C 3 51 ? -31.741 -1.183 16.626 1.00 17.52 89 GLU C C 1
ATOM 1490 O O . GLU C 3 51 ? -32.206 -1.828 15.663 1.00 18.22 89 GLU C O 1
ATOM 1496 N N . ARG C 3 52 ? -31.901 0.125 16.737 1.00 17.30 90 ARG C N 1
ATOM 1497 C CA A ARG C 3 52 ? -32.576 0.883 15.692 0.56 17.38 90 ARG C CA 1
ATOM 1498 C CA B ARG C 3 52 ? -32.581 0.876 15.690 0.30 17.90 90 ARG C CA 1
ATOM 1499 C CA C ARG C 3 52 ? -32.578 0.881 15.689 0.14 17.93 90 ARG C CA 1
ATOM 1500 C C . ARG C 3 52 ? -31.770 0.804 14.402 1.00 16.27 90 ARG C C 1
ATOM 1501 O O . ARG C 3 52 ? -32.332 0.660 13.297 1.00 16.72 90 ARG C O 1
ATOM 1523 N N . THR C 3 53 ? -30.444 0.893 14.519 1.00 16.10 91 THR C N 1
ATOM 1524 C CA . THR C 3 53 ? -29.581 0.827 13.355 1.00 15.57 91 THR C CA 1
ATOM 1525 C C . THR C 3 53 ? -29.747 -0.499 12.642 1.00 14.64 91 THR C C 1
ATOM 1526 O O . THR C 3 53 ? -29.797 -0.550 11.400 1.00 15.45 91 THR C O 1
ATOM 1530 N N . GLU C 3 54 ? -29.855 -1.594 13.394 1.00 15.39 92 GLU C N 1
ATOM 1531 C CA . GLU C 3 54 ? -30.059 -2.902 12.777 1.00 16.00 92 GLU C CA 1
ATOM 1532 C C . GLU C 3 54 ? -31.396 -2.950 12.033 1.00 15.54 92 GLU C C 1
ATOM 1533 O O . GLU C 3 54 ? -31.454 -3.507 10.930 1.00 16.36 92 GLU C O 1
ATOM 1539 N N . LYS C 3 55 ? -32.443 -2.332 12.569 1.00 16.16 93 LYS C N 1
ATOM 1540 C CA . LYS C 3 55 ? -33.721 -2.271 11.834 1.00 15.92 93 LYS C CA 1
ATOM 1541 C C . LYS C 3 55 ? -33.571 -1.505 10.532 1.00 15.43 93 LYS C C 1
ATOM 1542 O O . LYS C 3 55 ? -34.215 -1.858 9.533 1.00 16.07 93 LYS C O 1
ATOM 1548 N N . MET C 3 56 ? -32.722 -0.483 10.493 1.00 15.00 94 MET C N 1
ATOM 1549 C CA . MET C 3 56 ? -32.545 0.277 9.266 1.00 15.86 94 MET C CA 1
ATOM 1550 C C . MET C 3 56 ? -31.767 -0.533 8.246 1.00 14.87 94 MET C C 1
ATOM 1551 O O . MET C 3 56 ? -32.015 -0.405 7.033 1.00 15.88 94 MET C O 1
ATOM 1556 N N . VAL C 3 57 ? -30.786 -1.336 8.655 1.00 14.98 95 VAL C N 1
ATOM 1557 C CA A VAL C 3 57 ? -30.061 -2.186 7.722 0.64 15.53 95 VAL C CA 1
ATOM 1558 C CA B VAL C 3 57 ? -30.072 -2.133 7.665 0.36 16.28 95 VAL C CA 1
ATOM 1559 C C . VAL C 3 57 ? -30.992 -3.257 7.160 1.00 15.62 95 VAL C C 1
ATOM 1560 O O . VAL C 3 57 ? -30.949 -3.570 5.970 1.00 17.42 95 VAL C O 1
ATOM 1567 N N . ASP C 3 58 ? -31.868 -3.799 8.001 1.00 16.21 96 ASP C N 1
ATOM 1568 C CA . ASP C 3 58 ? -32.884 -4.766 7.551 1.00 17.68 96 ASP C CA 1
ATOM 1569 C C . ASP C 3 58 ? -33.811 -4.111 6.500 1.00 16.68 96 ASP C C 1
ATOM 1570 O O . ASP C 3 58 ? -34.158 -4.748 5.503 1.00 18.09 96 ASP C O 1
ATOM 1575 N N . LYS C 3 59 ? -34.192 -2.856 6.731 1.00 16.77 97 LYS C N 1
ATOM 1576 C CA . LYS C 3 59 ? -35.040 -2.092 5.813 1.00 16.74 97 LYS C CA 1
ATOM 1577 C C . LYS C 3 59 ? -34.341 -1.989 4.459 1.00 16.45 97 LYS C C 1
ATOM 1578 O O . LYS C 3 59 ? -34.949 -2.185 3.400 1.00 17.79 97 LYS C O 1
ATOM 1584 N N . MET C 3 60 ? -33.033 -1.717 4.441 1.00 16.36 98 MET C N 1
ATOM 1585 C CA . MET C 3 60 ? -32.329 -1.571 3.150 1.00 16.06 98 MET C CA 1
ATOM 1586 C C . MET C 3 60 ? -32.272 -2.895 2.410 1.00 14.76 98 MET C C 1
ATOM 1587 O O . MET C 3 60 ? -32.411 -2.947 1.176 1.00 16.89 98 MET C O 1
ATOM 1592 N N . ASP C 3 61 ? -32.120 -4.004 3.121 1.00 15.59 99 ASP C N 1
ATOM 1593 C CA . ASP C 3 61 ? -32.137 -5.301 2.471 1.00 16.66 99 ASP C CA 1
ATOM 1594 C C . ASP C 3 61 ? -33.505 -5.572 1.815 1.00 17.44 99 ASP C C 1
ATOM 1595 O O . ASP C 3 61 ? -33.582 -6.059 0.658 1.00 17.97 99 ASP C O 1
ATOM 1600 N N . GLN C 3 62 ? -34.579 -5.250 2.522 1.00 17.57 100 GLN C N 1
ATOM 1601 C CA . GLN C 3 62 ? -35.940 -5.368 1.961 1.00 18.98 100 GLN C CA 1
ATOM 1602 C C . GLN C 3 62 ? -36.086 -4.493 0.702 1.00 17.28 100 GLN C C 1
ATOM 1603 O O . GLN C 3 62 ? -36.608 -4.950 -0.337 1.00 17.90 100 GLN C O 1
ATOM 1609 N N . ASP C 3 63 ? -35.619 -3.250 0.771 1.00 17.15 101 ASP C N 1
ATOM 1610 C CA . ASP C 3 63 ? -35.746 -2.335 -0.359 1.00 16.64 101 ASP C CA 1
ATOM 1611 C C . ASP C 3 63 ? -34.945 -2.838 -1.551 1.00 16.32 101 ASP C C 1
ATOM 1612 O O . ASP C 3 63 ? -35.360 -2.647 -2.702 1.00 17.11 101 ASP C O 1
ATOM 1617 N N . LEU C 3 64 ? -33.791 -3.464 -1.357 1.00 18.22 102 LEU C N 1
ATOM 1618 C CA . LEU C 3 64 ? -33.060 -4.037 -2.507 1.00 17.04 102 LEU C CA 1
ATOM 1619 C C . LEU C 3 64 ? -33.819 -5.200 -3.133 1.00 18.09 102 LEU C C 1
ATOM 1620 O O . LEU C 3 64 ? -33.773 -5.384 -4.357 1.00 19.35 102 LEU C O 1
ATOM 1625 N N . LYS C 3 65 ? -34.548 -5.969 -2.334 1.00 17.93 103 LYS C N 1
ATOM 1626 C CA . LYS C 3 65 ? -35.366 -7.040 -2.902 1.00 18.65 103 LYS C CA 1
ATOM 1627 C C . LYS C 3 65 ? -36.509 -6.462 -3.755 1.00 18.20 103 LYS C C 1
ATOM 1628 O O . LYS C 3 65 ? -36.811 -6.985 -4.842 1.00 19.47 103 LYS C O 1
ATOM 1634 N N . ILE C 3 66 ? -37.096 -5.358 -3.308 1.00 17.18 104 ILE C N 1
ATOM 1635 C CA . ILE C 3 66 ? -38.140 -4.665 -4.072 1.00 17.66 104 ILE C CA 1
ATOM 1636 C C . ILE C 3 66 ? -37.500 -4.108 -5.337 1.00 16.80 104 ILE C C 1
ATOM 1637 O O . ILE C 3 66 ? -38.058 -4.246 -6.439 1.00 17.68 104 ILE C O 1
ATOM 1642 N N . SER C 3 67 ? -36.286 -3.552 -5.221 1.00 15.83 105 SER C N 1
ATOM 1643 C CA . SER C 3 67 ? -35.604 -3.036 -6.400 1.00 15.80 105 SER C CA 1
ATOM 1644 C C . SER C 3 67 ? -35.332 -4.092 -7.442 1.00 16.11 105 SER C C 1
ATOM 1645 O O . SER C 3 67 ? -35.455 -3.830 -8.650 1.00 17.39 105 SER C O 1
ATOM 1648 N N . GLN C 3 68 ? -34.961 -5.294 -7.023 1.00 17.08 106 GLN C N 1
ATOM 1649 C CA . GLN C 3 68 ? -34.728 -6.371 -7.976 1.00 18.16 106 GLN C CA 1
ATOM 1650 C C . GLN C 3 68 ? -36.021 -6.731 -8.718 1.00 18.52 106 GLN C C 1
ATOM 1651 O O . GLN C 3 68 ? -35.976 -7.006 -9.928 1.00 18.83 106 GLN C O 1
ATOM 1657 N N . LYS C 3 69 ? -37.157 -6.705 -8.026 1.00 18.98 107 LYS C N 1
ATOM 1658 C CA . LYS C 3 69 ? -38.444 -6.934 -8.698 1.00 20.31 107 LYS C CA 1
ATOM 1659 C C . LYS C 3 69 ? -38.684 -5.829 -9.724 1.00 18.25 107 LYS C C 1
ATOM 1660 O O . LYS C 3 69 ? -39.144 -6.118 -10.848 1.00 20.87 107 LYS C O 1
ATOM 1666 N N . HIS C 3 70 ? -38.348 -4.581 -9.408 1.00 17.69 108 HIS C N 1
ATOM 1667 C CA . HIS C 3 70 ? -38.504 -3.512 -10.405 1.00 17.80 108 HIS C CA 1
ATOM 1668 C C . HIS C 3 70 ? -37.577 -3.691 -11.588 1.00 17.63 108 HIS C C 1
ATOM 1669 O O . HIS C 3 70 ? -37.979 -3.471 -12.721 1.00 18.73 108 HIS C O 1
ATOM 1676 N N . ILE C 3 71 ? -36.326 -4.069 -11.373 1.00 17.64 109 ILE C N 1
ATOM 1677 C CA . ILE C 3 71 ? -35.399 -4.337 -12.462 1.00 18.80 109 ILE C CA 1
ATOM 1678 C C . ILE C 3 71 ? -35.987 -5.431 -13.366 1.00 19.65 109 ILE C C 1
ATOM 1679 O O . ILE C 3 71 ? -36.016 -5.287 -14.606 1.00 21.44 109 ILE C O 1
ATOM 1684 N N . ASN C 3 72 ? -36.510 -6.498 -12.773 1.00 20.84 110 ASN C N 1
ATOM 1685 C CA . ASN C 3 72 ? -37.120 -7.577 -13.571 1.00 22.40 110 ASN C CA 1
ATOM 1686 C C . ASN C 3 72 ? -38.301 -7.053 -14.395 1.00 23.56 110 ASN C C 1
ATOM 1687 O O . ASN C 3 72 ? -38.478 -7.428 -15.556 1.00 24.39 110 ASN C O 1
ATOM 1692 N N . SER C 3 73 ? -39.110 -6.183 -13.809 1.00 23.37 111 SER C N 1
ATOM 1693 C CA . SER C 3 73 ? -40.255 -5.596 -14.542 1.00 23.77 111 SER C CA 1
ATOM 1694 C C . SER C 3 73 ? -39.798 -4.741 -15.702 1.00 22.92 111 SER C C 1
ATOM 1695 O O . SER C 3 73 ? -40.379 -4.793 -16.811 1.00 24.85 111 SER C O 1
ATOM 1698 N N . ILE C 3 74 ? -38.766 -3.940 -15.484 1.00 21.50 112 ILE C N 1
ATOM 1699 C CA . ILE C 3 74 ? -38.285 -3.042 -16.519 1.00 23.12 112 ILE C CA 1
ATOM 1700 C C . ILE C 3 74 ? -37.715 -3.835 -17.695 1.00 24.17 112 ILE C C 1
ATOM 1701 O O . ILE C 3 74 ? -37.931 -3.476 -18.874 1.00 27.35 112 ILE C O 1
ATOM 1706 N N . LYS C 3 75 ? -37.014 -4.932 -17.403 1.00 23.91 113 LYS C N 1
ATOM 1707 C CA . LYS C 3 75 ? -36.463 -5.792 -18.454 1.00 26.03 113 LYS C CA 1
ATOM 1708 C C . LYS C 3 75 ? -37.528 -6.578 -19.199 1.00 29.80 113 LYS C C 1
ATOM 1709 O O . LYS C 3 75 ? -37.286 -7.046 -20.319 1.00 32.63 113 LYS C O 1
ATOM 1715 N N . SER C 3 76 ? -38.701 -6.748 -18.590 1.00 30.62 114 SER C N 1
ATOM 1716 C CA A SER C 3 76 ? -39.766 -7.541 -19.200 0.49 32.09 114 SER C CA 1
ATOM 1717 C CA B SER C 3 76 ? -39.750 -7.541 -19.213 0.51 32.11 114 SER C CA 1
ATOM 1718 C C . SER C 3 76 ? -40.572 -6.665 -20.152 1.00 33.14 114 SER C C 1
ATOM 1719 O O . SER C 3 76 ? -41.621 -6.150 -19.797 1.00 36.14 114 SER C O 1
ATOM 1724 N N . VAL C 3 77 ? -40.062 -6.491 -21.360 1.00 33.30 115 VAL C N 1
ATOM 1725 C CA . VAL C 3 77 ? -40.712 -5.626 -22.332 1.00 34.79 115 VAL C CA 1
ATOM 1726 C C . VAL C 3 77 ? -41.784 -6.380 -23.125 1.00 37.78 115 VAL C C 1
ATOM 1727 O O . VAL C 3 77 ? -42.879 -5.860 -23.338 1.00 39.30 115 VAL C O 1
ATOM 1731 N N . PHE C 3 78 ? -41.479 -7.612 -23.520 1.00 37.96 116 PHE C N 1
ATOM 1732 C CA . PHE C 3 78 ? -42.420 -8.424 -24.287 1.00 40.27 116 PHE C CA 1
ATOM 1733 C C . PHE C 3 78 ? -43.107 -9.459 -23.407 0.60 43.97 116 PHE C C 1
ATOM 1734 O O . PHE C 3 78 ? -42.627 -9.800 -22.325 0.55 44.26 116 PHE C O 1
ATOM 1743 N N . HIS D 4 1 ? -16.912 10.108 72.574 1.00 54.14 194 HIS D N 1
ATOM 1744 C CA . HIS D 4 1 ? -17.082 8.830 73.252 1.00 52.68 194 HIS D CA 1
ATOM 1745 C C . HIS D 4 1 ? -16.696 7.652 72.367 1.00 49.43 194 HIS D C 1
ATOM 1746 O O . HIS D 4 1 ? -17.031 7.599 71.172 1.00 50.02 194 HIS D O 1
ATOM 1753 N N . LEU D 4 2 ? -16.029 6.686 72.984 1.00 45.04 195 LEU D N 1
ATOM 1754 C CA . LEU D 4 2 ? -15.601 5.468 72.323 1.00 42.43 195 LEU D CA 1
ATOM 1755 C C . LEU D 4 2 ? -16.781 4.747 71.675 1.00 40.39 195 LEU D C 1
ATOM 1756 O O . LEU D 4 2 ? -16.675 4.237 70.557 1.00 39.76 195 LEU D O 1
ATOM 1761 N N . ARG D 4 3 ? -17.907 4.739 72.380 1.00 39.00 196 ARG D N 1
ATOM 1762 C CA . ARG D 4 3 ? -19.103 4.015 71.980 1.00 38.53 196 ARG D CA 1
ATOM 1763 C C . ARG D 4 3 ? -19.654 4.592 70.685 1.00 37.32 196 ARG D C 1
ATOM 1764 O O . ARG D 4 3 ? -20.116 3.849 69.817 1.00 37.75 196 ARG D O 1
ATOM 1766 N N . ALA D 4 4 ? -19.610 5.916 70.548 1.00 36.51 197 ALA D N 1
ATOM 1767 C CA . ALA D 4 4 ? -20.047 6.551 69.305 1.00 35.02 197 ALA D CA 1
ATOM 1768 C C . ALA D 4 4 ? -19.155 6.141 68.143 1.00 34.31 197 ALA D C 1
ATOM 1769 O O . ALA D 4 4 ? -19.643 5.955 67.033 1.00 33.26 197 ALA D O 1
ATOM 1771 N N . TYR D 4 5 ? -17.857 5.977 68.375 1.00 33.15 198 TYR D N 1
ATOM 1772 C CA . TYR D 4 5 ? -16.981 5.541 67.283 1.00 31.73 198 TYR D CA 1
ATOM 1773 C C . TYR D 4 5 ? -17.304 4.114 66.876 1.00 30.51 198 TYR D C 1
ATOM 1774 O O . TYR D 4 5 ? -17.384 3.810 65.697 1.00 29.05 198 TYR D O 1
ATOM 1783 N N . HIS D 4 6 ? -17.493 3.232 67.849 1.00 30.68 199 HIS D N 1
ATOM 1784 C CA . HIS D 4 6 ? -17.790 1.824 67.571 1.00 30.76 199 HIS D CA 1
ATOM 1785 C C . HIS D 4 6 ? -19.079 1.698 66.788 1.00 30.72 199 HIS D C 1
ATOM 1786 O O . HIS D 4 6 ? -19.152 0.946 65.820 1.00 30.43 199 HIS D O 1
ATOM 1793 N N . GLN D 4 7 ? -20.089 2.452 67.210 1.00 31.23 200 GLN D N 1
ATOM 1794 C CA . GLN D 4 7 ? -21.378 2.496 66.522 1.00 32.19 200 GLN D CA 1
ATOM 1795 C C . GLN D 4 7 ? -21.227 2.933 65.059 1.00 30.10 200 GLN D C 1
ATOM 1796 O O . GLN D 4 7 ? -21.807 2.340 64.154 1.00 30.15 200 GLN D O 1
ATOM 1802 N N . LYS D 4 8 ? -20.418 3.962 64.825 1.00 28.64 201 LYS D N 1
ATOM 1803 C CA . LYS D 4 8 ? -20.180 4.465 63.475 1.00 27.35 201 LYS D CA 1
ATOM 1804 C C . LYS D 4 8 ? -19.434 3.445 62.615 1.00 26.23 201 LYS D C 1
ATOM 1805 O O . LYS D 4 8 ? -19.764 3.216 61.455 1.00 26.30 201 LYS D O 1
ATOM 1811 N N . ILE D 4 9 ? -18.421 2.809 63.171 1.00 25.59 202 ILE D N 1
ATOM 1812 C CA . ILE D 4 9 ? -17.701 1.779 62.450 1.00 25.39 202 ILE D CA 1
ATOM 1813 C C . ILE D 4 9 ? -18.633 0.635 62.073 1.00 25.44 202 ILE D C 1
ATOM 1814 O O . ILE D 4 9 ? -18.618 0.167 60.944 1.00 25.09 202 ILE D O 1
ATOM 1819 N N . ASP D 4 10 ? -19.470 0.197 63.003 1.00 26.78 203 ASP D N 1
ATOM 1820 C CA . ASP D 4 10 ? -20.378 -0.909 62.743 1.00 28.81 203 ASP D CA 1
ATOM 1821 C C . ASP D 4 10 ? -21.330 -0.570 61.594 1.00 27.08 203 ASP D C 1
ATOM 1822 O O . ASP D 4 10 ? -21.547 -1.401 60.702 1.00 26.28 203 ASP D O 1
ATOM 1827 N N . SER D 4 11 ? -21.888 0.641 61.596 1.00 26.70 204 SER D N 1
ATOM 1828 C CA . SER D 4 11 ? -22.835 0.996 60.539 1.00 28.02 204 SER D CA 1
ATOM 1829 C C . SER D 4 11 ? -22.089 1.182 59.222 1.00 25.48 204 SER D C 1
ATOM 1830 O O . SER D 4 11 ? -22.591 0.775 58.167 1.00 27.17 204 SER D O 1
ATOM 1833 N N . ASN D 4 12 ? -20.881 1.738 59.268 1.00 24.62 205 ASN D N 1
ATOM 1834 C CA . ASN D 4 12 ? -20.068 1.847 58.052 1.00 24.13 205 ASN D CA 1
ATOM 1835 C C . ASN D 4 12 ? -19.775 0.482 57.456 1.00 24.41 205 ASN D C 1
ATOM 1836 O O . ASN D 4 12 ? -19.823 0.308 56.242 1.00 25.73 205 ASN D O 1
ATOM 1841 N N . LEU D 4 13 ? -19.450 -0.500 58.290 1.00 24.90 206 LEU D N 1
ATOM 1842 C CA . LEU D 4 13 ? -19.106 -1.813 57.761 1.00 26.48 206 LEU D CA 1
ATOM 1843 C C . LEU D 4 13 ? -20.340 -2.491 57.160 1.00 26.40 206 LEU D C 1
ATOM 1844 O O . LEU D 4 13 ? -20.241 -3.121 56.114 1.00 27.62 206 LEU D O 1
ATOM 1849 N N . ASP D 4 14 ? -21.503 -2.321 57.788 1.00 27.69 207 ASP D N 1
ATOM 1850 C CA . ASP D 4 14 ? -22.764 -2.811 57.224 1.00 27.60 207 ASP D CA 1
ATOM 1851 C C . ASP D 4 14 ? -23.024 -2.183 55.863 1.00 26.87 207 ASP D C 1
ATOM 1852 O O . ASP D 4 14 ? -23.379 -2.873 54.888 1.00 26.89 207 ASP D O 1
ATOM 1857 N N . GLU D 4 15 ? -22.882 -0.860 55.790 1.00 26.70 208 GLU D N 1
ATOM 1858 C CA . GLU D 4 15 ? -23.167 -0.153 54.537 1.00 26.72 208 GLU D CA 1
ATOM 1859 C C . GLU D 4 15 ? -22.134 -0.493 53.461 1.00 25.34 208 GLU D C 1
ATOM 1860 O O . GLU D 4 15 ? -22.466 -0.540 52.272 1.00 26.98 208 GLU D O 1
ATOM 1866 N N . LEU D 4 16 ? -20.887 -0.723 53.844 1.00 25.20 209 LEU D N 1
ATOM 1867 C CA . LEU D 4 16 ? -19.864 -1.169 52.886 1.00 24.80 209 LEU D CA 1
ATOM 1868 C C . LEU D 4 16 ? -20.186 -2.538 52.310 1.00 25.97 209 LEU D C 1
ATOM 1869 O O . LEU D 4 16 ? -20.066 -2.763 51.105 1.00 26.32 209 LEU D O 1
ATOM 1874 N N . SER D 4 17 ? -20.616 -3.450 53.169 1.00 26.60 210 SER D N 1
ATOM 1875 C CA . SER D 4 17 ? -20.946 -4.801 52.757 1.00 28.41 210 SER D CA 1
ATOM 1876 C C . SER D 4 17 ? -22.129 -4.780 51.795 1.00 29.20 210 SER D C 1
ATOM 1877 O O . SER D 4 17 ? -22.078 -5.393 50.714 1.00 29.71 210 SER D O 1
ATOM 1880 N N . MET D 4 18 ? -23.180 -4.045 52.151 1.00 28.25 211 MET D N 1
ATOM 1881 C CA . MET D 4 18 ? -24.345 -3.944 51.273 1.00 29.39 211 MET D CA 1
ATOM 1882 C C . MET D 4 18 ? -24.000 -3.236 49.970 1.00 27.68 211 MET D C 1
ATOM 1883 O O . MET D 4 18 ? -24.391 -3.687 48.890 1.00 29.80 211 MET D O 1
ATOM 1888 N N . GLY D 4 19 ? -23.240 -2.151 50.046 1.00 27.21 212 GLY D N 1
ATOM 1889 C CA . GLY D 4 19 ? -22.878 -1.395 48.859 1.00 26.54 212 GLY D CA 1
ATOM 1890 C C . GLY D 4 19 ? -21.979 -2.138 47.891 1.00 25.39 212 GLY D C 1
ATOM 1891 O O . GLY D 4 19 ? -22.109 -1.982 46.675 1.00 26.87 212 GLY D O 1
ATOM 1892 N N . LEU D 4 20 ? -21.065 -2.952 48.397 1.00 25.53 213 LEU D N 1
ATOM 1893 C CA . LEU D 4 20 ? -20.209 -3.768 47.544 1.00 26.54 213 LEU D CA 1
ATOM 1894 C C . LEU D 4 20 ? -21.029 -4.853 46.834 1.00 26.96 213 LEU D C 1
ATOM 1895 O O . LEU D 4 20 ? -20.722 -5.248 45.697 1.00 27.22 213 LEU D O 1
ATOM 1900 N N . GLY D 4 21 ? -22.096 -5.314 47.473 1.00 27.20 214 GLY D N 1
ATOM 1901 C CA . GLY D 4 21 ? -23.004 -6.241 46.830 1.00 27.81 214 GLY D CA 1
ATOM 1902 C C . GLY D 4 21 ? -23.685 -5.549 45.659 1.00 28.00 214 GLY D C 1
ATOM 1903 O O . GLY D 4 21 ? -23.845 -6.130 44.580 1.00 30.47 214 GLY D O 1
ATOM 1904 N N . ARG D 4 22 ? -24.086 -4.294 45.844 1.00 27.32 215 ARG D N 1
ATOM 1905 C CA . ARG D 4 22 ? -24.740 -3.534 44.777 1.00 28.15 215 ARG D CA 1
ATOM 1906 C C . ARG D 4 22 ? -23.766 -3.208 43.658 1.00 26.70 215 ARG D C 1
ATOM 1907 O O . ARG D 4 22 ? -24.150 -3.236 42.491 1.00 27.39 215 ARG D O 1
ATOM 1915 N N . LEU D 4 23 ? -22.515 -2.914 43.979 1.00 25.29 216 LEU D N 1
ATOM 1916 C CA . LEU D 4 23 ? -21.472 -2.696 42.966 1.00 25.52 216 LEU D CA 1
ATOM 1917 C C . LEU D 4 23 ? -21.207 -3.942 42.152 1.00 24.68 216 LEU D C 1
ATOM 1918 O O . LEU D 4 23 ? -20.976 -3.859 40.945 1.00 24.81 216 LEU D O 1
ATOM 1923 N N . LYS D 4 24 ? -21.199 -5.094 42.807 1.00 25.12 217 LYS D N 1
ATOM 1924 C CA . LYS D 4 24 ? -21.019 -6.363 42.106 1.00 25.03 217 LYS D CA 1
ATOM 1925 C C . LYS D 4 24 ? -22.148 -6.564 41.096 1.00 25.32 217 LYS D C 1
ATOM 1926 O O . LYS D 4 24 ? -21.902 -6.926 39.939 1.00 25.00 217 LYS D O 1
ATOM 1932 N N . ASP D 4 25 ? -23.378 -6.296 41.525 1.00 27.94 218 ASP D N 1
ATOM 1933 C CA . ASP D 4 25 ? -24.535 -6.361 40.631 1.00 29.39 218 ASP D CA 1
ATOM 1934 C C . ASP D 4 25 ? -24.411 -5.401 39.457 1.00 26.85 218 ASP D C 1
ATOM 1935 O O . ASP D 4 25 ? -24.698 -5.760 38.312 1.00 26.63 218 ASP D O 1
ATOM 1940 N N . ILE D 4 26 ? -23.977 -4.176 39.712 1.00 24.93 219 ILE D N 1
ATOM 1941 C CA . ILE D 4 26 ? -23.746 -3.221 38.628 1.00 24.06 219 ILE D CA 1
ATOM 1942 C C . ILE D 4 26 ? -22.684 -3.729 37.655 1.00 22.50 219 ILE D C 1
ATOM 1943 O O . ILE D 4 26 ? -22.881 -3.683 36.425 1.00 23.29 219 ILE D O 1
ATOM 1948 N N . ALA D 4 27 ? -21.575 -4.239 38.183 1.00 22.74 220 ALA D N 1
ATOM 1949 C CA . ALA D 4 27 ? -20.465 -4.709 37.363 1.00 22.38 220 ALA D CA 1
ATOM 1950 C C . ALA D 4 27 ? -20.899 -5.909 36.540 1.00 22.58 220 ALA D C 1
ATOM 1951 O O . ALA D 4 27 ? -20.579 -5.994 35.337 1.00 22.35 220 ALA D O 1
ATOM 1953 N N . LEU D 4 28 ? -21.665 -6.819 37.149 1.00 22.54 221 LEU D N 1
ATOM 1954 C CA . LEU D 4 28 ? -22.196 -7.959 36.390 1.00 23.81 221 LEU D CA 1
ATOM 1955 C C . LEU D 4 28 ? -23.204 -7.498 35.332 1.00 24.99 221 LEU D C 1
ATOM 1956 O O . LEU D 4 28 ? -23.252 -8.067 34.222 1.00 25.90 221 LEU D O 1
ATOM 1961 N N . GLY D 4 29 ? -23.995 -6.474 35.643 1.00 25.61 222 GLY D N 1
ATOM 1962 C CA . GLY D 4 29 ? -24.942 -5.942 34.665 1.00 27.35 222 GLY D CA 1
ATOM 1963 C C . GLY D 4 29 ? -24.216 -5.353 33.467 1.00 25.34 222 GLY D C 1
ATOM 1964 O O . GLY D 4 29 ? -24.654 -5.526 32.300 1.00 26.39 222 GLY D O 1
ATOM 1965 N N . MET D 4 30 ? -23.097 -4.671 33.706 1.00 24.09 223 MET D N 1
ATOM 1966 C CA . MET D 4 30 ? -22.276 -4.156 32.602 1.00 23.69 223 MET D CA 1
ATOM 1967 C C . MET D 4 30 ? -21.754 -5.293 31.763 1.00 22.03 223 MET D C 1
ATOM 1968 O O . MET D 4 30 ? -21.762 -5.232 30.532 1.00 23.35 223 MET D O 1
ATOM 1973 N N . GLN D 4 31 ? -21.298 -6.350 32.410 1.00 22.28 224 GLN D N 1
ATOM 1974 C CA . GLN D 4 31 ? -20.745 -7.504 31.725 1.00 23.23 224 GLN D CA 1
ATOM 1975 C C . GLN D 4 31 ? -21.791 -8.093 30.787 1.00 24.22 224 GLN D C 1
ATOM 1976 O O . GLN D 4 31 ? -21.517 -8.393 29.619 1.00 24.50 224 GLN D O 1
ATOM 1982 N N . THR D 4 32 ? -23.008 -8.246 31.292 1.00 24.96 225 THR D N 1
ATOM 1983 C CA . THR D 4 32 ? -24.090 -8.821 30.497 1.00 26.48 225 THR D CA 1
ATOM 1984 C C . THR D 4 32 ? -24.458 -7.917 29.332 1.00 25.72 225 THR D C 1
ATOM 1985 O O . THR D 4 32 ? -24.709 -8.393 28.210 1.00 26.24 225 THR D O 1
ATOM 1989 N N . GLU D 4 33 ? -24.510 -6.618 29.600 1.00 24.81 226 GLU D N 1
ATOM 1990 C CA . GLU D 4 33 ? -24.844 -5.626 28.587 1.00 25.62 226 GLU D CA 1
ATOM 1991 C C . GLU D 4 33 ? -23.818 -5.639 27.455 1.00 22.28 226 GLU D C 1
ATOM 1992 O O . GLU D 4 33 ? -24.173 -5.598 26.261 1.00 22.80 226 GLU D O 1
ATOM 1998 N N . ILE D 4 34 ? -22.535 -5.689 27.801 1.00 22.97 227 ILE D N 1
ATOM 1999 C CA . ILE D 4 34 ? -21.466 -5.740 26.813 1.00 22.64 227 ILE D CA 1
ATOM 2000 C C . ILE D 4 34 ? -21.540 -7.007 25.977 1.00 22.29 227 ILE D C 1
ATOM 2001 O O . ILE D 4 34 ? -21.367 -6.953 24.743 1.00 22.55 227 ILE D O 1
ATOM 2006 N N . GLU D 4 35 ? -21.837 -8.143 26.603 1.00 22.90 228 GLU D N 1
ATOM 2007 C CA A GLU D 4 35 ? -22.008 -9.403 25.884 0.58 24.85 228 GLU D CA 1
ATOM 2008 C CA B GLU D 4 35 ? -21.987 -9.395 25.862 0.42 24.41 228 GLU D CA 1
ATOM 2009 C C . GLU D 4 35 ? -23.152 -9.300 24.875 1.00 24.97 228 GLU D C 1
ATOM 2010 O O . GLU D 4 35 ? -23.022 -9.724 23.708 1.00 25.30 228 GLU D O 1
ATOM 2021 N N . GLU D 4 36 ? -24.279 -8.741 25.312 1.00 25.24 229 GLU D N 1
ATOM 2022 C CA A GLU D 4 36 ? -25.449 -8.573 24.445 0.45 26.42 229 GLU D CA 1
ATOM 2023 C CA B GLU D 4 36 ? -25.437 -8.616 24.428 0.55 26.69 229 GLU D CA 1
ATOM 2024 C C . GLU D 4 36 ? -25.102 -7.674 23.269 1.00 24.57 229 GLU D C 1
ATOM 2025 O O . GLU D 4 36 ? -25.454 -7.951 22.113 1.00 25.06 229 GLU D O 1
ATOM 2036 N N . GLN D 4 37 ? -24.406 -6.581 23.543 1.00 22.86 230 GLN D N 1
ATOM 2037 C CA . GLN D 4 37 ? -24.058 -5.641 22.488 1.00 22.61 230 GLN D CA 1
ATOM 2038 C C . GLN D 4 37 ? -23.002 -6.185 21.544 1.00 21.35 230 GLN D C 1
ATOM 2039 O O . GLN D 4 37 ? -23.000 -5.845 20.356 1.00 22.93 230 GLN D O 1
ATOM 2045 N N . ASP D 4 38 ? -22.127 -7.045 22.033 1.00 21.66 231 ASP D N 1
ATOM 2046 C CA A ASP D 4 38 ? -21.161 -7.721 21.176 0.55 22.45 231 ASP D CA 1
ATOM 2047 C CA B ASP D 4 38 ? -21.162 -7.683 21.170 0.45 23.00 231 ASP D CA 1
ATOM 2048 C C . ASP D 4 38 ? -21.886 -8.505 20.101 1.00 22.26 231 ASP D C 1
ATOM 2049 O O . ASP D 4 38 ? -21.488 -8.512 18.949 1.00 22.14 231 ASP D O 1
ATOM 2058 N N . ASP D 4 39 ? -22.950 -9.183 20.505 1.00 23.06 232 ASP D N 1
ATOM 2059 C CA A ASP D 4 39 ? -23.705 -9.990 19.556 0.49 23.49 232 ASP D CA 1
ATOM 2060 C CA B ASP D 4 39 ? -23.763 -9.985 19.600 0.51 23.82 232 ASP D CA 1
ATOM 2061 C C . ASP D 4 39 ? -24.420 -9.106 18.551 1.00 22.51 232 ASP D C 1
ATOM 2062 O O . ASP D 4 39 ? -24.411 -9.423 17.354 1.00 23.15 232 ASP D O 1
ATOM 2071 N N . ILE D 4 40 ? -25.026 -8.014 19.009 1.00 20.69 233 ILE D N 1
ATOM 2072 C CA . ILE D 4 40 ? -25.691 -7.084 18.082 1.00 20.25 233 ILE D CA 1
ATOM 2073 C C . ILE D 4 40 ? -24.673 -6.513 17.130 1.00 19.31 233 ILE D C 1
ATOM 2074 O O . ILE D 4 40 ? -24.922 -6.461 15.918 1.00 19.65 233 ILE D O 1
ATOM 2079 N N . LEU D 4 41 ? -23.517 -6.101 17.625 1.00 18.75 234 LEU D N 1
ATOM 2080 C CA A LEU D 4 41 ? -22.512 -5.468 16.766 0.50 18.24 234 LEU D CA 1
ATOM 2081 C CA B LEU D 4 41 ? -22.495 -5.483 16.796 0.50 18.65 234 LEU D CA 1
ATOM 2082 C C . LEU D 4 41 ? -21.951 -6.447 15.744 1.00 17.68 234 LEU D C 1
ATOM 2083 O O . LEU D 4 41 ? -21.720 -6.062 14.590 1.00 17.64 234 LEU D O 1
ATOM 2092 N N . ASP D 4 42 ? -21.779 -7.698 16.122 1.00 18.39 235 ASP D N 1
ATOM 2093 C CA . ASP D 4 42 ? -21.324 -8.744 15.222 1.00 19.46 235 ASP D CA 1
ATOM 2094 C C . ASP D 4 42 ? -22.332 -8.918 14.075 1.00 19.36 235 ASP D C 1
ATOM 2095 O O . ASP D 4 42 ? -21.980 -8.932 12.872 1.00 19.65 235 ASP D O 1
ATOM 2100 N N . ARG D 4 43 ? -23.593 -9.050 14.457 1.00 18.93 236 ARG D N 1
ATOM 2101 C CA . ARG D 4 43 ? -24.633 -9.267 13.470 1.00 20.78 236 ARG D CA 1
ATOM 2102 C C . ARG D 4 43 ? -24.784 -8.033 12.571 1.00 17.70 236 ARG D C 1
ATOM 2103 O O . ARG D 4 43 ? -24.948 -8.154 11.327 1.00 19.23 236 ARG D O 1
ATOM 2111 N N . LEU D 4 44 ? -24.734 -6.841 13.153 1.00 17.13 237 LEU D N 1
ATOM 2112 C CA . LEU D 4 44 ? -24.803 -5.608 12.388 1.00 17.81 237 LEU D CA 1
ATOM 2113 C C . LEU D 4 44 ? -23.647 -5.499 11.384 1.00 16.02 237 LEU D C 1
ATOM 2114 O O . LEU D 4 44 ? -23.829 -5.124 10.221 1.00 17.06 237 LEU D O 1
ATOM 2119 N N . THR D 4 45 ? -22.445 -5.860 11.800 1.00 15.32 238 THR D N 1
ATOM 2120 C CA . THR D 4 45 ? -21.285 -5.795 10.929 1.00 14.83 238 THR D CA 1
ATOM 2121 C C . THR D 4 45 ? -21.463 -6.778 9.774 1.00 14.42 238 THR D C 1
ATOM 2122 O O . THR D 4 45 ? -21.196 -6.428 8.620 1.00 15.53 238 THR D O 1
ATOM 2126 N N . THR D 4 46 ? -21.919 -7.994 10.058 1.00 14.40 239 THR D N 1
ATOM 2127 C CA A THR D 4 46 ? -22.159 -8.976 9.011 0.78 16.36 239 THR D CA 1
ATOM 2128 C CA B THR D 4 46 ? -22.137 -8.954 8.983 0.22 14.32 239 THR D CA 1
ATOM 2129 C C . THR D 4 46 ? -23.199 -8.434 8.021 1.00 15.02 239 THR D C 1
ATOM 2130 O O . THR D 4 46 ? -23.032 -8.557 6.779 1.00 14.93 239 THR D O 1
ATOM 2137 N N . LYS D 4 47 ? -24.282 -7.878 8.547 1.00 14.29 240 LYS D N 1
ATOM 2138 C CA . LYS D 4 47 ? -25.341 -7.386 7.653 1.00 14.44 240 LYS D CA 1
ATOM 2139 C C . LYS D 4 47 ? -24.849 -6.223 6.812 1.00 13.90 240 LYS D C 1
ATOM 2140 O O . LYS D 4 47 ? -25.197 -6.128 5.607 1.00 14.90 240 LYS D O 1
ATOM 2146 N N . VAL D 4 48 ? -24.041 -5.331 7.374 1.00 13.88 241 VAL D N 1
ATOM 2147 C CA . VAL D 4 48 ? -23.504 -4.207 6.603 1.00 13.87 241 VAL D CA 1
ATOM 2148 C C . VAL D 4 48 ? -22.516 -4.693 5.529 1.00 13.81 241 VAL D C 1
ATOM 2149 O O . VAL D 4 48 ? -22.560 -4.226 4.380 1.00 14.78 241 VAL D O 1
ATOM 2153 N N . ASP D 4 49 ? -21.667 -5.657 5.851 1.00 14.51 242 ASP D N 1
ATOM 2154 C CA . ASP D 4 49 ? -20.727 -6.207 4.861 1.00 15.55 242 ASP D CA 1
ATOM 2155 C C . ASP D 4 49 ? -21.507 -6.808 3.658 1.00 14.41 242 ASP D C 1
ATOM 2156 O O . ASP D 4 49 ? -21.165 -6.561 2.478 1.00 15.95 242 ASP D O 1
ATOM 2161 N N . LYS D 4 50 ? -22.564 -7.574 3.956 1.00 14.10 243 LYS D N 1
ATOM 2162 C CA . LYS D 4 50 ? -23.343 -8.201 2.879 1.00 14.81 243 LYS D CA 1
ATOM 2163 C C . LYS D 4 50 ? -24.113 -7.131 2.106 1.00 12.65 243 LYS D C 1
ATOM 2164 O O . LYS D 4 50 ? -24.164 -7.178 0.869 1.00 14.30 243 LYS D O 1
ATOM 2170 N N . LEU D 4 51 ? -24.696 -6.188 2.808 1.00 13.71 244 LEU D N 1
ATOM 2171 C CA . LEU D 4 51 ? -25.501 -5.148 2.191 1.00 13.52 244 LEU D CA 1
ATOM 2172 C C . LEU D 4 51 ? -24.683 -4.294 1.244 1.00 14.14 244 LEU D C 1
ATOM 2173 O O . LEU D 4 51 ? -25.140 -3.959 0.136 1.00 14.62 244 LEU D O 1
ATOM 2178 N N . ASP D 4 52 ? -23.433 -3.975 1.571 1.00 13.53 245 ASP D N 1
ATOM 2179 C CA A ASP D 4 52 ? -22.613 -3.151 0.685 0.74 14.59 245 ASP D CA 1
ATOM 2180 C CA B ASP D 4 52 ? -22.603 -3.170 0.686 0.26 14.46 245 ASP D CA 1
ATOM 2181 C C . ASP D 4 52 ? -22.388 -3.899 -0.636 1.00 14.08 245 ASP D C 1
ATOM 2182 O O . ASP D 4 52 ? -22.506 -3.298 -1.720 1.00 15.16 245 ASP D O 1
ATOM 2191 N N . VAL D 4 53 ? -22.100 -5.199 -0.564 1.00 13.55 246 VAL D N 1
ATOM 2192 C CA . VAL D 4 53 ? -21.948 -5.993 -1.784 1.00 14.75 246 VAL D CA 1
ATOM 2193 C C . VAL D 4 53 ? -23.269 -6.005 -2.569 1.00 13.38 246 VAL D C 1
ATOM 2194 O O . VAL D 4 53 ? -23.275 -5.845 -3.817 1.00 14.27 246 VAL D O 1
ATOM 2198 N N . ASN D 4 54 ? -24.382 -6.182 -1.866 1.00 13.84 247 ASN D N 1
ATOM 2199 C CA . ASN D 4 54 ? -25.672 -6.293 -2.555 1.00 14.56 247 ASN D CA 1
ATOM 2200 C C . ASN D 4 54 ? -26.078 -4.960 -3.184 1.00 12.92 247 ASN D C 1
ATOM 2201 O O . ASN D 4 54 ? -26.605 -4.939 -4.309 1.00 14.89 247 ASN D O 1
ATOM 2206 N N . ILE D 4 55 ? -25.849 -3.823 -2.534 1.00 12.98 248 ILE D N 1
ATOM 2207 C CA . ILE D 4 55 ? -26.195 -2.540 -3.156 1.00 13.11 248 ILE D CA 1
ATOM 2208 C C . ILE D 4 55 ? -25.349 -2.315 -4.387 1.00 13.83 248 ILE D C 1
ATOM 2209 O O . ILE D 4 55 ? -25.858 -1.920 -5.444 1.00 15.12 248 ILE D O 1
ATOM 2214 N N . LYS D 4 56 ? -24.043 -2.562 -4.311 1.00 13.68 249 LYS D N 1
ATOM 2215 C CA A LYS D 4 56 ? -23.146 -2.355 -5.446 0.57 14.71 249 LYS D CA 1
ATOM 2216 C CA B LYS D 4 56 ? -23.151 -2.377 -5.451 0.43 15.56 249 LYS D CA 1
ATOM 2217 C C . LYS D 4 56 ? -23.612 -3.243 -6.614 1.00 14.62 249 LYS D C 1
ATOM 2218 O O . LYS D 4 56 ? -23.607 -2.827 -7.790 1.00 16.00 249 LYS D O 1
ATOM 2229 N N . SER D 4 57 ? -23.957 -4.490 -6.317 1.00 14.35 250 SER D N 1
ATOM 2230 C CA A SER D 4 57 ? -24.349 -5.432 -7.369 0.86 14.94 250 SER D CA 1
ATOM 2231 C CA B SER D 4 57 ? -24.376 -5.445 -7.357 0.14 14.08 250 SER D CA 1
ATOM 2232 C C . SER D 4 57 ? -25.661 -4.994 -8.026 1.00 14.55 250 SER D C 1
ATOM 2233 O O . SER D 4 57 ? -25.826 -5.107 -9.263 1.00 15.36 250 SER D O 1
ATOM 2238 N N . THR D 4 58 ? -26.589 -4.487 -7.229 1.00 15.00 251 THR D N 1
ATOM 2239 C CA . THR D 4 58 ? -27.862 -4.032 -7.758 1.00 15.13 251 THR D CA 1
ATOM 2240 C C . THR D 4 58 ? -27.641 -2.803 -8.619 1.00 14.40 251 THR D C 1
ATOM 2241 O O . THR D 4 58 ? -28.235 -2.682 -9.710 1.00 15.38 251 THR D O 1
ATOM 2245 N N . GLU D 4 59 ? -26.797 -1.882 -8.191 1.00 14.25 252 GLU D N 1
ATOM 2246 C CA . GLU D 4 59 ? -26.509 -0.678 -8.957 1.00 14.23 252 GLU D CA 1
ATOM 2247 C C . GLU D 4 59 ? -25.955 -1.069 -10.325 1.00 14.42 252 GLU D C 1
ATOM 2248 O O . GLU D 4 59 ? -26.292 -0.437 -11.357 1.00 14.67 252 GLU D O 1
ATOM 2254 N N . ARG D 4 60 ? -25.083 -2.078 -10.379 1.00 14.29 253 ARG D N 1
ATOM 2255 C CA B ARG D 4 60 ? -24.498 -2.475 -11.660 0.37 15.05 253 ARG D CA 1
ATOM 2256 C CA C ARG D 4 60 ? -24.511 -2.464 -11.654 0.63 16.32 253 ARG D CA 1
ATOM 2257 C C . ARG D 4 60 ? -25.560 -3.075 -12.585 1.00 16.20 253 ARG D C 1
ATOM 2258 O O . ARG D 4 60 ? -25.501 -2.902 -13.817 1.00 19.88 253 ARG D O 1
ATOM 2273 N N . LYS D 4 61 ? -26.574 -3.722 -12.024 1.00 16.29 254 LYS D N 1
ATOM 2274 C CA . LYS D 4 61 ? -27.675 -4.229 -12.861 1.00 17.21 254 LYS D CA 1
ATOM 2275 C C . LYS D 4 61 ? -28.500 -3.057 -13.392 1.00 17.08 254 LYS D C 1
ATOM 2276 O O . LYS D 4 61 ? -28.915 -3.066 -14.569 1.00 19.86 254 LYS D O 1
ATOM 2282 N N . VAL D 4 62 ? -28.729 -2.042 -12.573 1.00 15.67 255 VAL D N 1
ATOM 2283 C CA . VAL D 4 62 ? -29.527 -0.875 -12.995 1.00 16.10 255 VAL D CA 1
ATOM 2284 C C . VAL D 4 62 ? -28.822 -0.151 -14.124 1.00 18.39 255 VAL D C 1
ATOM 2285 O O . VAL D 4 62 ? -29.478 0.300 -15.084 1.00 20.62 255 VAL D O 1
ATOM 2289 N N . ARG D 4 63 ? -27.490 -0.106 -14.090 1.00 18.86 256 ARG D N 1
ATOM 2290 C CA . ARG D 4 63 ? -26.707 0.500 -15.166 1.00 25.00 256 ARG D CA 1
ATOM 2291 C C . ARG D 4 63 ? -26.952 -0.083 -16.524 1.00 29.08 256 ARG D C 1
ATOM 2292 O O . ARG D 4 63 ? -26.667 0.562 -17.542 1.00 33.88 256 ARG D O 1
ATOM 2300 N N . GLN D 4 64 ? -27.408 -1.327 -16.565 1.00 29.13 257 GLN D N 1
ATOM 2301 C CA . GLN D 4 64 ? -27.616 -1.971 -17.868 1.00 34.19 257 GLN D CA 1
ATOM 2302 C C . GLN D 4 64 ? -28.995 -1.725 -18.426 1.00 35.34 257 GLN D C 1
ATOM 2303 O O . GLN D 4 64 ? -29.270 -2.109 -19.571 1.00 37.13 257 GLN D O 1
ATOM 2309 N N . LEU D 4 65 ? -29.871 -1.074 -17.685 1.00 34.45 258 LEU D N 1
ATOM 2310 C CA . LEU D 4 65 ? -31.260 -0.946 -18.121 1.00 32.97 258 LEU D CA 1
ATOM 2311 C C . LEU D 4 65 ? -31.468 0.097 -19.210 1.00 39.70 258 LEU D C 1
ATOM 2312 O O . LEU D 4 65 ? -32.459 0.027 -19.938 1.00 42.60 258 LEU D O 1
#

InterPro domains:
  IPR001388 Synaptobrevin-like [PR00219] (17-36)
  IPR001388 Synaptobrevin-like [PR00219] (37-56)
  IPR001388 Synaptobrevin-like [PR00219] (73-92)
  IPR001388 Synaptobrevin-like [PS00417] (30-49)
  IPR016444 Synaptobrevin/Vesicle-associated membrane protein [PIRSF005409] (4-94)
  IPR016444 Synaptobrevin/Vesicle-associated membrane protein [PTHR45701] (8-95)
  IPR042855 v-SNARE, coiled-coil homology domain [PF00957] (13-92)
  IPR042855 v-SNARE, coiled-coil homology domain [PS50892] (12-72)